Protein AF-A0A536NZC0-F1 (afdb_monomer)

Nearest PDB structures (foldseek):
  3noj-assembly1_A  TM=9.123E-01  e=1.084E-23  Pseudomonas putida F1
  1j3l-assembly1_A  TM=9.002E-01  e=4.483E-15  Thermus thermophilus
  3c8o-assembly1_B  TM=8.952E-01  e=2.069E-13  Pseudomonas aeruginosa
  2pcn-assembly1_A  TM=8.963E-01  e=1.829E-13  Geobacillus kaustophilus HTA426
  1vi4-assembly1_A  TM=8.836E-01  e=2.305E-12  Vibrio cholerae

Foldseek 3Di:
DDDDDDDDDDDDDDDDDDDDDDDDPPPDPPPDPDPDDPDDPPPAPPQFDEDQDDDAFDPVLQVLCQPFDPVLLCVLVVNQQFFAPLWAWLDPQARKAKAFEWEKEDCQLALVSQVSSLVRDAARYEYEYENPQAAQAASEELVVLLVCVVRNYRAYTESYEHEPSVSNVVSRHGYIYSYYDPHHTHHDDGMYIQAWDCRSNHTHGGRWIWIDGRRGIGTHRSVCSVVSSVSSVVSVVVVVVCVVCVVVVHDPPVVVVVVVCVVVVDDDDDD

pLDDT: mean 86.22, std 22.11, range [29.77, 98.88]

Radius of gyration: 30.54 Å; Cα contacts (8 Å, |Δi|>4): 501; chains: 1; bounding box: 84×69×111 Å

Solvent-accessible surface area (backbone atoms only — not comparable to full-atom values): 15515 Å² total; per-residue (Å²): 141,75,89,85,90,85,87,85,87,85,84,88,83,91,80,89,80,93,75,93,75,82,84,80,80,82,75,79,76,76,76,76,79,79,79,75,79,91,82,68,84,72,79,73,57,82,73,47,44,76,50,81,85,88,73,72,64,58,71,71,62,54,57,70,52,68,83,60,54,44,67,46,48,26,62,50,50,76,45,68,35,42,35,41,74,67,43,34,61,72,54,80,92,43,64,69,26,54,24,35,26,47,20,31,42,20,75,68,26,14,27,49,56,51,57,56,41,60,70,73,58,53,70,36,23,22,42,36,36,23,22,84,60,37,61,87,20,12,44,47,39,29,74,57,47,48,52,42,45,78,54,41,40,34,28,38,40,29,27,13,13,27,25,50,56,69,49,30,54,73,64,62,48,31,40,29,21,48,42,79,33,91,43,74,27,43,57,74,63,57,26,34,25,49,43,75,40,70,40,42,89,22,81,42,43,54,27,24,35,37,36,30,44,79,87,36,41,31,52,38,52,68,93,46,42,70,59,50,54,55,40,24,52,52,48,49,53,54,53,58,70,47,42,72,46,47,76,72,74,47,81,77,65,53,75,60,51,53,50,55,40,42,75,72,69,52,78,92,74,93,130

Mean predicted aligned error: 10.55 Å

Structure (mmCIF, N/CA/C/O backbone):
data_AF-A0A536NZC0-F1
#
_entry.id   AF-A0A536NZC0-F1
#
loop_
_atom_site.group_PDB
_atom_site.id
_atom_site.type_symbol
_atom_site.label_atom_id
_atom_site.label_alt_id
_atom_site.label_comp_id
_atom_site.label_asym_id
_atom_site.label_entity_id
_atom_site.label_seq_id
_atom_site.pdbx_PDB_ins_code
_atom_site.Cartn_x
_atom_site.Cartn_y
_atom_site.Cartn_z
_atom_site.occupancy
_atom_site.B_iso_or_equiv
_atom_site.auth_seq_id
_atom_site.auth_comp_id
_atom_site.auth_asym_id
_atom_site.auth_atom_id
_atom_site.pdbx_PDB_model_num
ATOM 1 N N . MET A 1 1 ? 26.752 41.798 -66.940 1.00 36.38 1 MET A N 1
ATOM 2 C CA . MET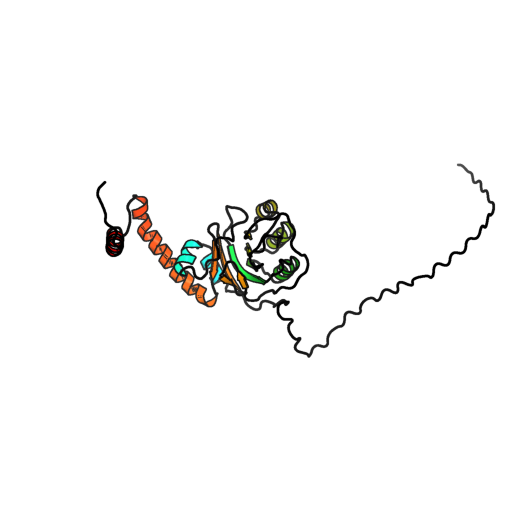 A 1 1 ? 27.741 42.794 -66.470 1.00 36.38 1 MET A CA 1
ATOM 3 C C . MET A 1 1 ? 28.186 42.339 -65.093 1.00 36.38 1 MET A C 1
ATOM 5 O O . MET A 1 1 ? 27.313 42.193 -64.257 1.00 36.38 1 MET A O 1
ATOM 9 N N . ASN A 1 2 ? 29.422 42.015 -64.744 1.00 34.75 2 ASN A N 1
ATOM 10 C CA . ASN A 1 2 ? 30.732 41.847 -65.379 1.00 34.75 2 ASN A CA 1
ATOM 11 C C . ASN A 1 2 ? 31.435 40.792 -64.481 1.00 34.75 2 ASN A C 1
ATOM 13 O O . ASN A 1 2 ? 31.156 40.762 -63.286 1.00 34.75 2 ASN A O 1
ATOM 17 N N . THR A 1 3 ? 32.116 39.773 -65.023 1.00 32.59 3 THR A N 1
ATOM 18 C CA . THR A 1 3 ? 33.597 39.710 -65.176 1.00 32.59 3 THR A CA 1
ATOM 19 C C . THR A 1 3 ? 34.316 39.846 -63.811 1.00 32.59 3 THR A C 1
ATOM 21 O O . THR A 1 3 ? 34.059 40.789 -63.081 1.00 32.59 3 THR A O 1
ATOM 24 N N . THR A 1 4 ? 35.207 38.962 -63.345 1.00 34.81 4 THR A N 1
ATOM 25 C CA . THR A 1 4 ? 36.401 38.433 -64.023 1.00 34.81 4 THR A CA 1
ATOM 26 C C . THR A 1 4 ? 37.057 37.329 -63.173 1.00 34.81 4 THR A C 1
ATOM 28 O O . THR A 1 4 ? 37.085 37.394 -61.948 1.00 34.81 4 THR A O 1
ATOM 31 N N . VAL A 1 5 ? 37.616 36.343 -63.872 1.00 39.62 5 VAL A N 1
ATOM 32 C CA . VAL A 1 5 ? 38.485 35.233 -63.443 1.00 39.62 5 VAL A CA 1
ATOM 33 C C . VAL A 1 5 ? 39.908 35.722 -63.150 1.00 39.62 5 VAL A C 1
ATOM 35 O O . VAL A 1 5 ? 40.418 36.443 -63.994 1.00 39.62 5 VAL A O 1
ATOM 38 N N . VAL A 1 6 ? 40.607 35.233 -62.111 1.00 33.81 6 VAL A N 1
ATOM 39 C CA . VAL A 1 6 ? 42.071 34.991 -62.191 1.00 33.81 6 VAL A CA 1
ATOM 40 C C . VAL A 1 6 ? 42.495 33.793 -61.324 1.00 33.81 6 VAL A C 1
ATOM 42 O O . VAL A 1 6 ? 42.351 33.773 -60.106 1.00 33.81 6 VAL A O 1
ATOM 45 N N . THR A 1 7 ? 43.049 32.801 -62.013 1.00 37.53 7 THR A N 1
ATOM 46 C CA . THR A 1 7 ? 43.822 31.627 -61.582 1.00 37.53 7 THR A CA 1
ATOM 47 C C . THR A 1 7 ? 45.223 31.968 -61.060 1.00 37.53 7 THR A C 1
ATOM 49 O O . THR A 1 7 ? 45.872 32.842 -61.625 1.00 37.53 7 THR A O 1
ATOM 52 N N . SER A 1 8 ? 45.779 31.174 -60.134 1.00 34.75 8 SER A N 1
ATOM 53 C CA . SER A 1 8 ? 47.235 30.939 -60.081 1.00 34.75 8 SER A CA 1
ATOM 54 C C . SER A 1 8 ? 47.594 29.631 -59.363 1.00 34.75 8 SER A C 1
ATOM 56 O O . SER A 1 8 ? 47.158 29.368 -58.245 1.00 34.75 8 SER A O 1
ATOM 58 N N . GLN A 1 9 ? 48.380 28.805 -60.055 1.00 35.44 9 GLN A N 1
ATOM 59 C CA . GLN A 1 9 ? 49.023 27.571 -59.600 1.00 35.44 9 GLN A CA 1
ATOM 60 C C . GLN A 1 9 ? 50.394 27.893 -58.975 1.00 35.44 9 GLN A C 1
ATOM 62 O O . GLN A 1 9 ? 51.065 28.787 -59.472 1.00 35.44 9 GLN A O 1
ATOM 67 N N . MET A 1 10 ? 50.880 27.089 -58.016 1.00 30.92 10 MET A N 1
ATOM 68 C CA . MET A 1 10 ? 52.109 26.271 -58.168 1.00 30.92 10 MET A CA 1
ATOM 69 C C . MET A 1 10 ? 52.656 25.684 -56.844 1.00 30.92 10 MET A C 1
ATOM 71 O O . MET A 1 10 ? 52.978 26.397 -55.906 1.00 30.92 10 MET A O 1
ATOM 75 N N . ARG A 1 11 ? 52.840 24.354 -56.887 1.00 31.02 11 ARG A N 1
ATOM 76 C CA . ARG A 1 11 ? 54.020 23.535 -56.514 1.00 31.02 11 ARG A CA 1
ATOM 77 C C . ARG A 1 11 ? 54.598 23.514 -55.078 1.00 31.02 11 ARG A C 1
ATOM 79 O O . ARG A 1 11 ? 55.320 24.397 -54.652 1.00 31.02 11 ARG A O 1
ATOM 86 N N . THR A 1 12 ? 54.427 22.324 -54.487 1.00 30.19 12 THR A N 1
ATOM 87 C CA . THR A 1 12 ? 55.469 21.378 -54.019 1.00 30.19 12 THR A CA 1
ATOM 88 C C . THR A 1 12 ? 56.401 21.780 -52.872 1.00 30.19 12 THR A C 1
ATOM 90 O O . THR A 1 12 ? 57.395 22.450 -53.103 1.00 30.19 12 THR A O 1
ATOM 93 N N . THR A 1 13 ? 56.218 21.131 -51.712 1.00 29.77 13 THR A N 1
ATOM 94 C CA . THR A 1 13 ? 57.333 20.538 -50.944 1.00 29.77 13 THR A CA 1
ATOM 95 C C . THR A 1 13 ? 56.879 19.219 -50.322 1.00 29.77 13 THR A C 1
ATOM 97 O O . THR A 1 13 ? 55.958 19.170 -49.510 1.00 29.77 13 THR A O 1
ATOM 100 N N . VAL A 1 14 ? 57.543 18.138 -50.725 1.00 30.73 14 VAL A N 1
ATOM 101 C CA . VAL A 1 14 ? 57.507 16.830 -50.072 1.00 30.73 14 VAL A CA 1
ATOM 102 C C . VAL A 1 14 ? 58.533 16.866 -48.941 1.00 30.73 14 VAL A C 1
ATOM 104 O O . VAL A 1 14 ? 59.714 17.063 -49.206 1.00 30.73 14 VAL A O 1
ATOM 107 N N . MET A 1 15 ? 58.118 16.616 -47.699 1.00 31.27 15 MET A N 1
ATOM 108 C CA . MET A 1 15 ? 59.018 16.070 -46.682 1.00 31.27 15 MET A CA 1
ATOM 109 C C . MET A 1 15 ? 58.355 14.880 -46.001 1.00 31.27 15 MET A C 1
ATOM 111 O O . MET A 1 15 ? 57.277 14.956 -45.417 1.00 31.27 15 MET A O 1
ATOM 115 N N . SER A 1 16 ? 59.028 13.748 -46.148 1.00 36.00 16 SER A N 1
ATOM 116 C CA . SER A 1 16 ? 58.699 12.461 -45.572 1.00 36.00 16 SER A CA 1
ATOM 117 C C . SER A 1 16 ? 58.770 12.492 -44.050 1.00 36.00 16 SER A C 1
ATOM 119 O O . SER A 1 16 ? 59.792 12.892 -43.494 1.00 36.00 16 SER A O 1
ATOM 121 N N . ASN A 1 17 ? 57.788 11.891 -43.380 1.00 31.92 17 ASN A N 1
ATOM 122 C CA . ASN A 1 17 ? 58.118 11.091 -42.207 1.00 31.92 17 ASN A CA 1
ATOM 123 C C . ASN A 1 17 ? 57.159 9.904 -42.066 1.00 31.92 17 ASN A C 1
ATOM 125 O O . ASN A 1 17 ? 56.008 10.033 -41.651 1.00 31.92 17 ASN A O 1
ATOM 129 N N . ARG A 1 18 ? 57.647 8.723 -42.463 1.00 33.12 18 ARG A N 1
ATOM 130 C CA . ARG A 1 18 ? 56.985 7.437 -42.246 1.00 33.12 18 ARG A CA 1
ATOM 131 C C . ARG A 1 18 ? 57.087 7.090 -40.759 1.00 33.12 18 ARG A C 1
ATOM 133 O O . ARG A 1 18 ? 58.134 6.647 -40.300 1.00 33.12 18 ARG A O 1
ATOM 140 N N . ARG A 1 19 ? 55.978 7.195 -40.028 1.00 36.50 19 ARG A N 1
ATOM 141 C CA . ARG A 1 19 ? 55.718 6.338 -38.862 1.00 36.50 19 ARG A CA 1
ATOM 142 C C . ARG A 1 19 ? 54.448 5.541 -39.120 1.00 36.50 19 ARG A C 1
ATOM 144 O O . ARG A 1 19 ? 53.360 6.078 -39.292 1.00 36.50 19 ARG A O 1
ATOM 151 N N . THR A 1 20 ? 54.652 4.239 -39.211 1.00 38.34 20 THR A N 1
ATOM 152 C CA . THR A 1 20 ? 53.692 3.174 -39.485 1.00 38.34 20 THR A CA 1
ATOM 153 C C . THR A 1 20 ? 52.517 3.191 -38.504 1.00 38.34 20 THR A C 1
ATOM 155 O O . THR A 1 20 ? 52.679 2.831 -37.339 1.00 38.34 20 THR A O 1
ATOM 158 N N . ARG A 1 21 ? 51.317 3.545 -38.976 1.00 33.88 21 ARG A N 1
ATOM 159 C CA . ARG A 1 21 ? 50.054 3.192 -38.312 1.00 33.88 21 ARG A CA 1
ATOM 160 C C . ARG A 1 21 ? 49.442 2.013 -39.065 1.00 33.88 21 ARG A C 1
ATOM 162 O O . ARG A 1 21 ? 49.079 2.149 -40.229 1.00 33.88 21 ARG A O 1
ATOM 169 N N . LYS A 1 22 ? 49.373 0.847 -38.415 1.00 35.03 22 LYS A N 1
ATOM 170 C CA . LYS A 1 22 ? 48.574 -0.288 -38.900 1.00 35.03 22 LYS A CA 1
ATOM 171 C C . LYS A 1 22 ? 47.096 0.134 -38.909 1.00 35.03 22 LYS A C 1
ATOM 173 O O . LYS A 1 22 ? 46.660 0.724 -37.919 1.00 35.03 22 LYS A O 1
ATOM 178 N N . PRO A 1 23 ? 46.320 -0.147 -39.966 1.00 31.55 23 PRO A N 1
ATOM 179 C CA . PRO A 1 23 ? 44.886 0.094 -39.937 1.00 31.55 23 PRO A CA 1
ATOM 180 C C . PRO A 1 23 ? 44.229 -0.945 -39.020 1.00 31.55 23 PRO A C 1
ATOM 182 O O . PRO A 1 23 ? 44.339 -2.147 -39.249 1.00 31.55 23 PRO A O 1
ATOM 185 N N . VAL A 1 24 ? 43.571 -0.482 -37.956 1.00 33.88 24 VAL A N 1
ATOM 186 C CA . VAL A 1 24 ? 42.652 -1.307 -37.164 1.00 33.88 24 VAL A CA 1
ATOM 187 C C . VAL A 1 24 ? 41.337 -1.341 -37.930 1.00 33.88 24 VAL A C 1
ATOM 189 O O . VAL A 1 24 ? 40.587 -0.367 -37.944 1.00 33.88 24 VAL A O 1
ATOM 192 N N . THR A 1 25 ? 41.075 -2.447 -38.617 1.00 29.77 25 THR A N 1
ATOM 193 C CA . THR A 1 25 ? 39.786 -2.699 -39.257 1.00 29.77 25 THR A CA 1
ATOM 194 C C . THR A 1 25 ? 38.759 -3.002 -38.167 1.00 29.77 25 THR A C 1
ATOM 196 O O . THR A 1 25 ? 38.714 -4.109 -37.635 1.00 29.77 25 THR A O 1
ATOM 199 N N . LEU A 1 26 ? 37.930 -2.017 -37.817 1.00 35.41 26 LEU A N 1
ATOM 200 C CA . LEU A 1 26 ? 36.725 -2.225 -37.014 1.00 35.41 26 LEU A CA 1
ATOM 201 C C . LEU A 1 26 ? 35.669 -2.906 -37.901 1.00 35.41 26 LEU A C 1
ATOM 203 O O . LEU A 1 26 ? 34.817 -2.257 -38.503 1.00 35.41 26 LEU A O 1
ATOM 207 N N . GLN A 1 27 ? 35.745 -4.231 -38.026 1.00 34.44 27 GLN A N 1
ATOM 208 C CA . GLN A 1 27 ? 34.604 -5.012 -38.496 1.00 34.44 27 GLN A CA 1
ATOM 209 C C . GLN A 1 27 ? 33.585 -5.085 -37.359 1.00 34.44 27 GLN A C 1
ATOM 211 O O . GLN A 1 27 ? 33.759 -5.820 -36.386 1.00 34.44 27 GLN A O 1
ATOM 216 N N . GLY A 1 28 ? 32.519 -4.295 -37.485 1.00 31.64 28 GLY A N 1
ATOM 217 C CA . GLY A 1 28 ? 31.329 -4.425 -36.662 1.00 31.64 28 GLY A CA 1
ATOM 218 C C . GLY A 1 28 ? 30.733 -5.820 -36.829 1.00 31.64 28 GLY A C 1
ATOM 219 O O . GLY A 1 28 ? 30.125 -6.131 -37.851 1.00 31.64 28 GLY A O 1
ATOM 220 N N . ARG A 1 29 ? 30.887 -6.667 -35.809 1.00 31.39 29 ARG A N 1
ATOM 221 C CA . ARG A 1 29 ? 30.003 -7.815 -35.618 1.00 31.39 29 ARG A CA 1
ATOM 222 C C . ARG A 1 29 ? 28.661 -7.264 -35.155 1.00 31.39 29 ARG A C 1
ATOM 224 O O . ARG A 1 29 ? 28.463 -7.009 -33.971 1.00 31.39 29 ARG A O 1
ATOM 231 N N . VAL A 1 30 ? 27.748 -7.077 -36.103 1.00 33.56 30 VAL A N 1
ATOM 232 C CA . VAL A 1 30 ? 26.314 -7.053 -35.812 1.00 33.56 30 VAL A CA 1
ATOM 233 C C . VAL A 1 30 ? 26.017 -8.386 -35.132 1.00 33.56 30 VAL A C 1
ATOM 235 O O . VAL A 1 30 ? 26.066 -9.439 -35.767 1.00 33.56 30 VAL A O 1
ATOM 238 N N . GLY A 1 31 ? 25.834 -8.350 -33.811 1.00 33.38 31 GLY A N 1
ATOM 239 C CA . GLY A 1 31 ? 25.475 -9.519 -33.025 1.00 33.38 31 GLY A CA 1
ATOM 240 C C . GLY A 1 31 ? 24.185 -10.095 -33.585 1.00 33.38 31 GLY A C 1
ATOM 241 O O . GLY A 1 31 ? 23.123 -9.485 -33.473 1.00 33.38 31 GLY A O 1
ATOM 242 N N . GLN A 1 32 ? 24.290 -11.254 -34.230 1.00 36.94 32 GLN A N 1
ATOM 243 C CA . GLN A 1 32 ? 23.137 -12.040 -34.627 1.00 36.94 32 GLN A CA 1
ATOM 244 C C . GLN A 1 32 ? 22.334 -12.343 -33.363 1.00 36.94 32 GLN A C 1
ATOM 246 O O . GLN A 1 32 ? 22.827 -12.957 -32.416 1.00 36.94 32 GLN A O 1
ATOM 251 N N . ARG A 1 33 ? 21.094 -11.856 -33.334 1.00 39.56 33 ARG A N 1
ATOM 252 C CA . ARG A 1 33 ? 20.118 -12.176 -32.300 1.00 39.56 33 ARG A CA 1
ATOM 253 C C . ARG A 1 33 ? 19.824 -13.669 -32.436 1.00 39.56 33 ARG A C 1
ATOM 255 O O . ARG A 1 33 ? 19.137 -14.076 -33.369 1.00 39.56 33 ARG A O 1
ATOM 262 N N . ALA A 1 34 ? 20.395 -14.483 -31.554 1.00 34.22 34 ALA A N 1
ATOM 263 C CA . ALA A 1 34 ? 20.099 -15.905 -31.505 1.00 34.22 34 ALA A CA 1
ATOM 264 C C . ALA A 1 34 ? 18.612 -16.081 -31.161 1.00 34.22 34 ALA A C 1
ATOM 266 O O . ALA A 1 34 ? 18.190 -15.855 -30.026 1.00 34.22 34 ALA A O 1
ATOM 267 N N . VAL A 1 35 ? 17.812 -16.446 -32.161 1.00 41.53 35 VAL A N 1
ATOM 268 C CA . VAL A 1 35 ? 16.465 -16.975 -31.958 1.00 41.53 35 VAL A CA 1
ATOM 269 C C . VAL A 1 35 ? 16.647 -18.340 -31.299 1.00 41.53 35 VAL A C 1
ATOM 271 O O . VAL A 1 35 ? 17.181 -19.259 -31.915 1.00 41.53 35 VAL A O 1
ATOM 274 N N . ARG A 1 36 ? 16.291 -18.455 -30.014 1.00 43.47 36 ARG A N 1
ATOM 275 C CA . ARG A 1 36 ? 16.320 -19.745 -29.313 1.00 43.47 36 ARG A CA 1
ATOM 276 C C . ARG A 1 36 ? 15.225 -20.656 -29.882 1.00 43.47 36 ARG A C 1
ATOM 278 O O . ARG A 1 36 ? 14.123 -20.160 -30.127 1.00 43.47 36 ARG A O 1
ATOM 285 N N . PRO A 1 37 ? 15.494 -21.957 -30.073 1.00 38.56 37 PRO A N 1
ATOM 286 C CA . PRO A 1 37 ? 14.481 -22.891 -30.531 1.00 38.56 37 PRO A CA 1
ATOM 287 C C . PRO A 1 37 ? 13.396 -23.040 -29.457 1.00 38.56 37 PRO A C 1
ATOM 289 O O . PRO A 1 37 ? 13.676 -23.213 -28.271 1.00 38.56 37 PRO A O 1
ATOM 292 N N . SER A 1 38 ? 12.143 -22.940 -29.885 1.00 47.50 38 SER A N 1
ATOM 293 C CA . SER A 1 38 ? 10.955 -23.245 -29.094 1.00 47.50 38 SER A CA 1
ATOM 294 C C . SER A 1 38 ? 10.917 -24.747 -28.797 1.00 47.50 38 SER A C 1
ATOM 296 O O . SER A 1 38 ? 10.686 -25.533 -29.714 1.00 47.50 38 SER A O 1
ATOM 298 N N . GLY A 1 39 ? 11.152 -25.151 -27.546 1.00 45.03 39 GLY A N 1
ATOM 299 C CA . GLY A 1 39 ? 11.006 -26.558 -27.147 1.00 45.03 39 GLY A CA 1
ATOM 300 C C . GLY A 1 39 ? 11.651 -26.964 -25.821 1.00 45.03 39 GLY A C 1
ATOM 301 O O . GLY A 1 39 ? 11.237 -27.960 -25.241 1.00 45.03 39 GLY A O 1
ATOM 302 N N . GLU A 1 40 ? 12.606 -26.200 -25.294 1.00 43.34 40 GLU A N 1
ATOM 303 C CA . GLU A 1 40 ? 13.178 -26.448 -23.964 1.00 43.34 40 GLU A CA 1
ATOM 304 C C . GLU A 1 40 ? 12.441 -25.577 -22.940 1.00 43.34 40 GLU A C 1
ATOM 306 O O . GLU A 1 40 ? 12.360 -24.358 -23.117 1.00 43.34 40 GLU A O 1
ATOM 311 N N . ALA A 1 41 ? 11.874 -26.176 -21.887 1.00 49.81 41 ALA A N 1
ATOM 312 C CA . ALA A 1 41 ? 11.341 -25.419 -20.758 1.00 49.81 41 ALA A CA 1
ATOM 313 C C . ALA A 1 41 ? 12.494 -24.593 -20.177 1.00 49.81 41 ALA A C 1
ATOM 315 O O . ALA A 1 41 ? 13.354 -25.125 -19.478 1.00 49.81 41 ALA A O 1
ATOM 316 N N . ALA A 1 42 ? 12.559 -23.311 -20.548 1.00 53.81 42 ALA A N 1
ATOM 317 C CA . ALA A 1 42 ? 13.625 -22.423 -20.129 1.00 53.81 42 ALA A CA 1
ATOM 318 C C . ALA A 1 42 ? 13.706 -22.479 -18.604 1.00 53.81 42 ALA A C 1
ATOM 320 O O . ALA A 1 42 ? 12.738 -22.138 -17.920 1.00 53.81 42 ALA A O 1
ATOM 321 N N . THR A 1 43 ? 14.840 -22.942 -18.078 1.00 55.94 43 THR A N 1
ATOM 322 C CA . THR A 1 43 ? 15.138 -22.885 -16.651 1.00 55.94 43 THR A CA 1
ATOM 323 C C . THR A 1 43 ? 14.952 -21.439 -16.216 1.00 55.94 43 THR A C 1
ATOM 325 O O . THR A 1 43 ? 15.705 -20.551 -16.616 1.00 55.94 43 THR A O 1
ATOM 328 N N . MET A 1 44 ? 13.867 -21.176 -15.485 1.00 58.81 44 MET A N 1
ATOM 329 C CA . MET A 1 44 ? 13.530 -19.823 -15.065 1.00 58.81 44 MET A CA 1
ATOM 330 C C . MET A 1 44 ? 14.662 -19.317 -14.168 1.00 58.81 44 MET A C 1
ATOM 332 O O . MET A 1 44 ? 14.895 -19.926 -13.121 1.00 58.81 44 MET A O 1
ATOM 336 N N . PRO A 1 45 ? 15.373 -18.237 -14.540 1.00 74.88 45 PRO A N 1
ATOM 337 C CA . PRO A 1 45 ? 16.407 -17.679 -13.681 1.00 74.88 45 PRO A CA 1
ATOM 338 C C . PRO A 1 45 ? 15.793 -17.307 -12.325 1.00 74.88 45 PRO A C 1
ATOM 340 O O . PRO A 1 45 ? 14.826 -16.545 -12.236 1.00 74.88 45 PRO A O 1
ATOM 343 N N . VAL A 1 46 ? 16.319 -17.913 -11.259 1.00 84.94 46 VAL A N 1
ATOM 344 C CA . VAL A 1 46 ? 15.840 -17.703 -9.888 1.00 84.94 46 VAL A CA 1
ATOM 345 C C . VAL A 1 46 ? 16.205 -16.282 -9.456 1.00 84.94 46 VAL A C 1
ATOM 347 O O . VAL A 1 46 ? 17.359 -15.882 -9.575 1.00 84.94 46 VAL A O 1
ATOM 350 N N . GLY A 1 47 ? 15.223 -15.512 -8.976 1.00 85.88 47 GLY 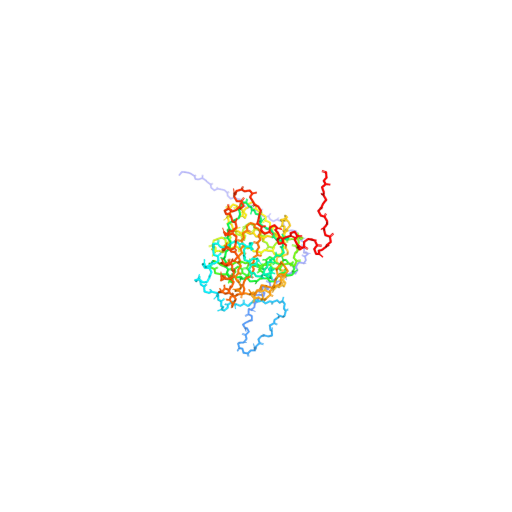A N 1
ATOM 351 C CA . GLY A 1 47 ? 15.441 -14.148 -8.479 1.00 85.88 47 GLY A CA 1
ATOM 352 C C . GLY A 1 47 ? 15.640 -13.073 -9.555 1.00 85.88 47 GLY A C 1
ATOM 353 O O . GLY A 1 47 ? 15.965 -11.938 -9.212 1.00 85.88 47 GLY A O 1
ATOM 354 N N . PHE A 1 48 ? 15.456 -13.393 -10.844 1.00 94.06 48 PHE A N 1
ATOM 355 C CA . PHE A 1 48 ? 15.525 -12.398 -11.918 1.00 94.06 48 PHE A CA 1
ATOM 356 C C . PHE A 1 48 ? 14.586 -12.726 -13.086 1.00 94.06 48 PHE A C 1
ATOM 358 O O . PHE A 1 48 ? 15.008 -13.276 -14.101 1.00 94.06 48 PHE A O 1
ATOM 365 N N . ARG A 1 49 ? 13.291 -12.426 -12.941 1.00 94.81 49 ARG A N 1
ATOM 366 C CA . ARG A 1 49 ? 12.256 -12.846 -13.903 1.00 94.81 49 ARG A CA 1
ATOM 367 C C . ARG A 1 49 ? 11.058 -11.904 -13.956 1.00 94.81 49 ARG A C 1
ATOM 369 O O . ARG A 1 49 ? 10.731 -11.223 -12.994 1.00 94.81 49 ARG A O 1
ATOM 376 N N . VAL A 1 50 ? 10.342 -11.934 -15.073 1.00 95.25 50 VAL A N 1
ATOM 377 C CA . VAL A 1 50 ? 9.101 -11.176 -15.271 1.00 95.25 50 VAL A CA 1
ATOM 378 C C . VAL A 1 50 ? 7.986 -12.173 -15.534 1.00 95.25 50 VAL A C 1
ATOM 380 O O . VAL A 1 50 ? 7.983 -12.830 -16.575 1.00 95.25 50 VAL A O 1
ATOM 383 N N . ILE A 1 51 ? 7.051 -12.302 -14.596 1.00 94.75 51 ILE A N 1
ATOM 384 C CA . ILE A 1 51 ? 5.853 -13.117 -14.791 1.00 94.75 51 ILE A CA 1
ATOM 385 C C . ILE A 1 51 ? 4.780 -12.219 -15.406 1.00 94.75 51 ILE A C 1
ATOM 387 O O . ILE A 1 51 ? 4.536 -11.109 -14.936 1.00 94.75 51 ILE A O 1
ATOM 391 N N . ARG A 1 52 ? 4.135 -12.674 -16.483 1.00 91.19 52 ARG A N 1
ATOM 392 C CA . ARG A 1 52 ? 2.968 -11.970 -17.030 1.00 91.19 52 ARG A CA 1
ATOM 393 C C . ARG A 1 52 ? 1.757 -12.292 -16.169 1.00 91.19 52 ARG A C 1
ATOM 395 O O . ARG A 1 52 ? 1.503 -13.459 -15.882 1.00 91.19 52 ARG A O 1
ATOM 402 N N . ARG A 1 53 ? 1.015 -11.265 -15.766 1.00 83.25 53 ARG A N 1
ATOM 403 C CA . ARG A 1 53 ? -0.181 -11.441 -14.942 1.00 83.25 53 ARG A CA 1
ATOM 404 C C . ARG A 1 53 ? -1.299 -12.099 -15.754 1.00 83.25 53 ARG A C 1
ATOM 406 O O . ARG A 1 53 ? -1.524 -11.715 -16.899 1.00 83.25 53 ARG A O 1
ATOM 413 N N . SER A 1 54 ? -1.994 -13.065 -15.156 1.00 75.25 54 SER A N 1
ATOM 414 C CA . SER A 1 54 ? -3.087 -13.812 -15.797 1.00 75.25 54 SER A CA 1
ATOM 415 C C . SER A 1 54 ? -4.481 -13.470 -15.260 1.00 75.25 54 SER A C 1
ATOM 417 O O . SER A 1 54 ? -5.454 -13.709 -15.969 1.00 75.25 54 SER A O 1
ATOM 419 N N . SER A 1 55 ? -4.606 -12.897 -14.056 1.00 82.88 55 SER A N 1
ATOM 420 C CA . SER A 1 55 ? -5.904 -12.621 -13.419 1.00 82.88 55 SER A CA 1
ATOM 421 C C . SER A 1 55 ? -5.992 -11.233 -12.769 1.00 82.88 55 SER A C 1
ATOM 423 O O . SER A 1 55 ? -4.988 -10.592 -12.432 1.00 82.88 55 SER A O 1
ATOM 425 N N . ARG A 1 56 ? -7.229 -10.740 -12.624 1.00 91.00 56 ARG A N 1
ATOM 426 C CA . ARG A 1 56 ? -7.583 -9.505 -11.910 1.00 91.00 56 ARG A CA 1
ATOM 427 C C . ARG A 1 56 ? -8.821 -9.762 -11.045 1.00 91.00 56 ARG A C 1
ATOM 429 O O . ARG A 1 56 ? -9.671 -10.537 -11.484 1.00 91.00 56 ARG A O 1
ATOM 436 N N . PRO A 1 57 ? -8.952 -9.103 -9.883 1.00 91.19 57 PRO A N 1
ATOM 437 C CA . PRO A 1 57 ? -10.213 -9.060 -9.151 1.00 91.19 57 PRO A CA 1
ATOM 438 C C . PRO A 1 57 ? -11.323 -8.439 -10.001 1.00 91.19 57 PRO A C 1
ATOM 440 O O . PRO A 1 57 ? -11.049 -7.615 -10.882 1.00 91.19 57 PRO A O 1
ATOM 443 N N . ASP A 1 58 ? -12.568 -8.808 -9.705 1.00 90.50 58 ASP A N 1
ATOM 444 C CA . ASP A 1 58 ? -13.745 -8.214 -10.334 1.00 90.50 58 ASP A CA 1
ATOM 445 C C . ASP A 1 58 ? -13.794 -6.697 -10.063 1.00 90.50 58 ASP A C 1
ATOM 447 O O . ASP A 1 58 ? -13.580 -6.225 -8.945 1.00 90.50 58 ASP A O 1
ATOM 451 N N . ALA A 1 59 ? -14.101 -5.914 -11.095 1.00 90.88 59 ALA A N 1
ATOM 452 C CA . ALA A 1 59 ? -14.291 -4.477 -10.972 1.00 90.88 59 ALA A CA 1
ATOM 453 C C . ALA A 1 59 ? -15.465 -4.113 -10.045 1.00 90.88 59 ALA A C 1
ATOM 455 O O . ALA A 1 59 ? -15.420 -3.061 -9.406 1.00 90.88 59 ALA A O 1
ATOM 456 N N . ALA A 1 60 ? -16.505 -4.951 -9.956 1.00 89.94 60 ALA A N 1
ATOM 457 C CA . ALA A 1 60 ? -17.606 -4.752 -9.013 1.00 89.94 60 ALA A CA 1
ATOM 458 C C . ALA A 1 60 ? -17.121 -4.834 -7.559 1.00 89.94 60 ALA A C 1
ATOM 460 O O . ALA A 1 60 ? -17.472 -3.982 -6.744 1.00 89.94 60 ALA A O 1
ATOM 461 N N . LEU A 1 61 ? -16.238 -5.792 -7.272 1.00 91.12 61 LEU A N 1
ATOM 462 C CA . LEU A 1 61 ? -15.633 -5.976 -5.958 1.00 91.12 61 LEU A CA 1
ATOM 463 C C . LEU A 1 61 ? -14.768 -4.769 -5.565 1.00 91.12 61 LEU A C 1
ATOM 465 O O . LEU A 1 61 ? -14.904 -4.246 -4.463 1.00 91.12 61 LEU A O 1
ATOM 469 N N . LEU A 1 62 ? -13.951 -4.250 -6.492 1.00 94.94 62 LEU A N 1
ATOM 470 C CA . LEU A 1 62 ? -13.133 -3.048 -6.259 1.00 94.94 62 LEU A CA 1
ATOM 471 C C . LEU A 1 62 ? -13.976 -1.815 -5.889 1.00 94.94 62 LEU A C 1
ATOM 473 O O . LEU A 1 62 ? -13.561 -1.016 -5.051 1.00 94.94 62 LEU A O 1
ATOM 477 N N . LYS A 1 63 ? -15.169 -1.654 -6.477 1.00 94.88 63 LYS A N 1
ATOM 478 C CA . LYS A 1 63 ? -16.057 -0.521 -6.161 1.00 94.88 63 LYS A CA 1
ATOM 479 C C . LYS A 1 63 ? -16.525 -0.529 -4.707 1.00 94.88 63 LYS A C 1
ATOM 481 O O . LYS A 1 63 ? -16.678 0.551 -4.143 1.00 94.88 63 LYS A O 1
ATOM 486 N N . GLY A 1 64 ? -16.708 -1.706 -4.104 1.00 95.50 64 GLY A N 1
ATOM 487 C CA . GLY A 1 64 ? -17.107 -1.836 -2.699 1.00 95.50 64 GLY A CA 1
ATOM 488 C C . GLY A 1 64 ? -16.116 -1.184 -1.730 1.00 95.50 64 GLY A C 1
ATOM 489 O O . GLY A 1 64 ? -16.522 -0.637 -0.711 1.00 95.50 64 GLY A O 1
ATOM 490 N N . PHE A 1 65 ? -14.831 -1.149 -2.088 1.00 97.19 65 PHE A N 1
ATOM 491 C CA . PHE A 1 65 ? -13.775 -0.569 -1.256 1.00 97.19 65 PHE A CA 1
ATOM 492 C C . PHE A 1 65 ? -13.551 0.931 -1.476 1.00 97.19 65 PHE A C 1
ATOM 494 O O . PHE A 1 65 ? -12.886 1.573 -0.669 1.00 97.19 65 PHE A O 1
ATOM 501 N N . ALA A 1 66 ? -14.101 1.523 -2.542 1.00 93.44 66 ALA A N 1
ATOM 502 C CA . ALA A 1 66 ? -13.825 2.915 -2.915 1.00 93.44 66 ALA A CA 1
ATOM 503 C C . ALA A 1 66 ? -14.235 3.935 -1.836 1.00 93.44 66 ALA A C 1
ATOM 505 O O . ALA A 1 66 ? -13.632 5.006 -1.732 1.00 93.44 66 ALA A O 1
ATOM 506 N N . ALA A 1 67 ? -15.247 3.612 -1.029 1.00 92.19 67 ALA A N 1
ATOM 507 C CA . ALA A 1 67 ? -15.756 4.482 0.028 1.00 92.19 67 ALA A CA 1
ATOM 508 C C . ALA A 1 67 ? -15.146 4.204 1.415 1.00 92.19 67 ALA A C 1
ATOM 510 O O . ALA A 1 67 ? -15.303 5.041 2.301 1.00 92.19 67 ALA A O 1
ATOM 511 N N . LEU A 1 68 ? -14.437 3.088 1.599 1.00 96.31 68 LEU A N 1
ATOM 512 C CA . LEU A 1 68 ? -13.992 2.624 2.914 1.00 96.31 68 LEU A CA 1
ATOM 513 C C . LEU A 1 68 ? -12.679 3.290 3.341 1.00 96.31 68 LEU A C 1
ATOM 515 O O . LEU A 1 68 ? -11.804 3.553 2.513 1.00 96.31 68 LEU A O 1
ATOM 519 N N . HIS A 1 69 ? -12.558 3.573 4.638 1.00 96.56 69 HIS A N 1
ATOM 520 C CA . HIS A 1 69 ? -11.335 4.091 5.248 1.00 96.56 69 HIS A CA 1
ATOM 521 C C . HIS A 1 69 ? -10.394 2.945 5.615 1.00 96.56 69 HIS A C 1
ATOM 523 O O . HIS A 1 69 ? -10.839 1.863 6.009 1.00 96.56 69 HIS A O 1
ATOM 529 N N . THR A 1 70 ? -9.086 3.180 5.516 1.00 98.00 70 THR A N 1
ATOM 530 C CA . THR A 1 70 ? -8.094 2.152 5.867 1.00 98.00 70 THR A CA 1
ATOM 531 C C . THR A 1 70 ? -8.156 1.757 7.342 1.00 98.00 70 THR A C 1
ATOM 533 O O . THR A 1 70 ? -7.908 0.595 7.657 1.00 98.00 70 THR A O 1
ATOM 536 N N . ALA A 1 71 ? -8.557 2.670 8.235 1.00 97.56 71 ALA A N 1
ATOM 537 C CA . ALA A 1 71 ? -8.773 2.382 9.653 1.00 97.56 71 ALA A CA 1
ATOM 538 C C . ALA A 1 71 ? -9.878 1.332 9.880 1.00 97.56 71 ALA A C 1
ATOM 540 O O . ALA A 1 71 ? -9.625 0.324 10.542 1.00 97.56 71 ALA A O 1
ATOM 541 N N . ASP A 1 72 ? -11.055 1.508 9.264 1.00 98.19 72 ASP A N 1
ATOM 542 C CA . ASP A 1 72 ? -12.167 0.552 9.390 1.00 98.19 72 ASP A CA 1
ATOM 543 C C . ASP A 1 72 ? -11.779 -0.824 8.820 1.00 98.19 72 ASP A C 1
ATOM 545 O O . ASP A 1 72 ? -12.044 -1.857 9.435 1.00 98.19 72 ASP A O 1
ATOM 549 N N . LEU A 1 73 ? -11.099 -0.841 7.664 1.00 98.25 73 LEU A N 1
ATOM 550 C CA . LEU A 1 73 ? -10.591 -2.069 7.040 1.00 98.25 73 LEU A CA 1
ATOM 551 C C . LEU A 1 73 ? -9.560 -2.774 7.930 1.00 98.25 73 LEU A C 1
ATOM 553 O O . LEU A 1 73 ? -9.597 -3.992 8.094 1.00 98.25 73 LEU A O 1
ATOM 557 N N . SER A 1 74 ? -8.640 -2.010 8.522 1.00 98.31 74 SER A N 1
ATOM 558 C CA . SER A 1 74 ? -7.629 -2.525 9.441 1.00 98.31 74 SER A CA 1
ATOM 559 C C . SER A 1 74 ? -8.277 -3.168 10.667 1.00 98.31 74 SER A C 1
ATOM 561 O O . SER A 1 74 ? -7.883 -4.269 11.052 1.00 98.31 74 SER A O 1
ATOM 563 N N . ASP A 1 75 ? -9.281 -2.532 11.271 1.00 97.88 75 ASP A N 1
ATOM 564 C CA . ASP A 1 75 ? -9.986 -3.106 12.419 1.00 97.88 75 ASP A CA 1
ATOM 565 C C . ASP A 1 75 ? -10.802 -4.349 12.036 1.00 97.88 75 ASP A C 1
ATOM 567 O O . ASP A 1 75 ? -10.711 -5.365 12.729 1.00 97.88 75 ASP A O 1
ATOM 571 N N . ALA A 1 76 ? -11.499 -4.329 10.894 1.00 97.94 76 ALA A N 1
ATOM 572 C CA . ALA A 1 76 ? -12.235 -5.485 10.373 1.00 97.94 76 ALA A CA 1
ATOM 573 C C . ALA A 1 76 ? -11.328 -6.697 10.097 1.00 97.94 76 ALA A C 1
ATOM 575 O O . ALA A 1 76 ? -11.736 -7.844 10.263 1.00 97.94 76 ALA A O 1
ATOM 576 N N . MET A 1 77 ? -10.076 -6.449 9.708 1.00 97.88 77 MET A N 1
ATOM 577 C CA . MET A 1 77 ? -9.094 -7.483 9.374 1.00 97.88 77 MET A CA 1
ATOM 578 C C . MET A 1 77 ? -8.120 -7.799 10.517 1.00 97.88 77 MET A C 1
ATOM 580 O O . MET A 1 77 ? -7.073 -8.400 10.282 1.00 97.88 77 MET A O 1
ATOM 584 N N . ASN A 1 78 ? -8.400 -7.389 11.759 1.00 96.75 78 ASN A N 1
ATOM 585 C CA . ASN A 1 78 ? -7.491 -7.593 12.899 1.00 96.75 78 ASN A CA 1
ATOM 586 C C . ASN A 1 78 ? -6.054 -7.086 12.642 1.00 96.75 78 ASN A C 1
ATOM 588 O O . ASN A 1 78 ? -5.089 -7.632 13.180 1.00 96.75 78 ASN A O 1
ATOM 592 N N . ARG A 1 79 ? -5.908 -6.045 11.813 1.00 95.81 79 ARG A N 1
ATOM 593 C CA . ARG A 1 79 ? -4.647 -5.407 11.389 1.00 95.81 79 ARG A CA 1
ATOM 594 C C . ARG A 1 79 ? -3.735 -6.299 10.539 1.00 95.81 79 ARG A C 1
ATOM 596 O O . ARG A 1 79 ? -2.606 -5.912 10.257 1.00 95.81 79 ARG A O 1
ATOM 603 N N . SER A 1 80 ? -4.194 -7.474 10.097 1.00 95.19 80 SER A N 1
ATOM 604 C CA . SER A 1 80 ? -3.337 -8.441 9.395 1.00 95.19 80 SER A CA 1
ATOM 605 C C . SER A 1 80 ? -2.906 -7.983 7.999 1.00 95.19 80 SER A C 1
ATOM 607 O O . SER A 1 80 ? -1.866 -8.415 7.507 1.00 95.19 80 SER A O 1
ATOM 609 N N . GLY A 1 81 ? -3.715 -7.141 7.350 1.00 97.12 81 GLY A N 1
ATOM 610 C CA . GLY A 1 81 ? -3.438 -6.574 6.027 1.00 97.12 81 GLY A CA 1
ATOM 611 C C . GLY A 1 81 ? -2.788 -5.190 6.061 1.00 97.12 81 GLY A C 1
ATOM 612 O O . GLY A 1 81 ? -2.517 -4.632 5.000 1.00 97.12 81 GLY A O 1
ATOM 613 N N . THR A 1 82 ? -2.563 -4.615 7.243 1.00 98.56 82 THR A N 1
ATOM 614 C CA . THR A 1 82 ? -2.130 -3.221 7.398 1.00 98.56 82 THR A CA 1
ATOM 615 C C . THR A 1 82 ? -0.619 -3.107 7.235 1.00 98.56 82 THR A C 1
ATOM 617 O O . THR A 1 82 ? 0.139 -3.708 7.997 1.00 98.56 82 THR A O 1
ATOM 620 N N . MET A 1 83 ? -0.168 -2.340 6.239 1.00 98.69 83 MET A N 1
ATOM 621 C CA . MET A 1 83 ? 1.260 -2.114 6.015 1.00 98.69 83 MET A CA 1
ATOM 622 C C . MET A 1 83 ? 1.874 -1.231 7.104 1.00 98.69 83 MET A C 1
ATOM 624 O O . MET A 1 83 ? 1.225 -0.363 7.685 1.00 98.69 83 MET A O 1
ATOM 628 N N . ASP A 1 84 ? 3.171 -1.428 7.324 1.00 98.19 84 ASP A N 1
ATOM 629 C CA . ASP A 1 84 ? 3.998 -0.629 8.215 1.00 98.19 84 ASP A CA 1
ATOM 630 C C . ASP A 1 84 ? 3.870 0.874 7.923 1.00 98.19 84 ASP A C 1
ATOM 632 O O . ASP A 1 84 ? 4.105 1.342 6.804 1.00 98.19 84 ASP A O 1
ATOM 636 N N . ARG A 1 85 ? 3.576 1.637 8.983 1.00 96.44 85 ARG A N 1
ATOM 637 C CA . ARG A 1 85 ? 3.424 3.100 8.972 1.00 96.44 85 ARG A CA 1
ATOM 638 C C . ARG A 1 85 ? 4.690 3.806 8.475 1.00 96.44 85 ARG A C 1
ATOM 640 O O . ARG A 1 85 ? 4.619 4.962 8.090 1.00 96.44 85 ARG A O 1
ATOM 647 N N . GLY A 1 86 ? 5.852 3.157 8.430 1.00 97.75 86 GLY A N 1
ATOM 648 C CA . GLY A 1 86 ? 7.041 3.734 7.806 1.00 97.75 86 GLY A CA 1
ATOM 649 C C . GLY A 1 86 ? 6.870 4.064 6.317 1.00 97.75 86 GLY A C 1
ATOM 650 O O . GLY A 1 86 ? 7.667 4.838 5.801 1.00 97.75 86 GLY A O 1
ATOM 651 N N . ILE A 1 87 ? 5.860 3.519 5.627 1.00 98.62 87 ILE A N 1
ATOM 652 C CA . ILE A 1 87 ? 5.482 3.918 4.265 1.00 98.62 87 ILE A CA 1
ATOM 653 C C . ILE A 1 87 ? 4.393 4.999 4.357 1.00 98.62 87 ILE A C 1
ATOM 655 O O . ILE A 1 87 ? 3.269 4.724 4.768 1.00 98.62 87 ILE A O 1
ATOM 659 N N . GLN A 1 88 ? 4.728 6.231 3.975 1.00 98.25 88 GLN A N 1
ATOM 660 C CA . GLN A 1 88 ? 3.872 7.414 4.124 1.00 98.25 88 GLN A CA 1
ATOM 661 C C . GLN A 1 88 ? 3.455 7.994 2.767 1.00 98.25 88 GLN A C 1
ATOM 663 O O . GLN A 1 88 ? 4.190 7.820 1.788 1.00 98.25 88 GLN A O 1
ATOM 668 N N . PRO A 1 89 ? 2.328 8.728 2.688 1.00 98.38 89 PRO A N 1
ATOM 669 C CA . PRO A 1 89 ? 2.024 9.566 1.534 1.00 98.38 89 PRO A CA 1
ATOM 670 C C . PRO A 1 89 ? 3.189 10.519 1.228 1.00 98.38 89 PRO A C 1
ATOM 672 O O . PRO A 1 89 ? 3.710 11.190 2.117 1.00 98.38 89 PRO A O 1
ATOM 675 N N . VAL A 1 90 ? 3.596 10.608 -0.039 1.00 98.31 90 VAL A N 1
ATOM 676 C CA . VAL A 1 90 ? 4.635 11.559 -0.487 1.00 98.31 90 VAL A CA 1
ATOM 677 C C . VAL A 1 90 ? 4.154 13.008 -0.364 1.00 98.31 90 VAL A C 1
ATOM 679 O O . VAL A 1 90 ? 4.958 13.923 -0.192 1.00 98.31 90 VAL A O 1
ATOM 682 N N . PHE A 1 91 ? 2.843 13.213 -0.447 1.00 97.88 91 PHE A N 1
ATOM 683 C CA . PHE A 1 91 ? 2.162 14.479 -0.221 1.00 97.88 91 PHE A CA 1
ATOM 684 C C . PHE A 1 91 ? 0.783 14.207 0.387 1.00 97.88 91 PHE A C 1
ATOM 686 O O . PHE A 1 91 ? 0.238 13.116 0.226 1.00 97.88 91 PHE A O 1
ATOM 693 N N . SER A 1 92 ? 0.220 15.212 1.055 1.00 95.94 92 SER A N 1
ATOM 694 C CA . SER A 1 92 ? -1.106 15.161 1.673 1.00 95.94 92 SER A CA 1
ATOM 695 C C . SER A 1 92 ? -1.841 16.495 1.430 1.00 95.94 92 SER A C 1
ATOM 697 O O . SER A 1 92 ? -1.169 17.534 1.370 1.00 95.94 92 SER A O 1
ATOM 699 N N . PRO A 1 93 ? -3.176 16.513 1.245 1.00 96.44 93 PRO A N 1
ATOM 700 C CA . PRO A 1 93 ? -4.073 15.353 1.225 1.00 96.44 93 PRO A CA 1
ATOM 701 C C . PRO A 1 93 ? -3.830 14.461 0.006 1.00 96.44 93 PRO A C 1
ATOM 703 O O . PRO A 1 93 ? -3.577 14.956 -1.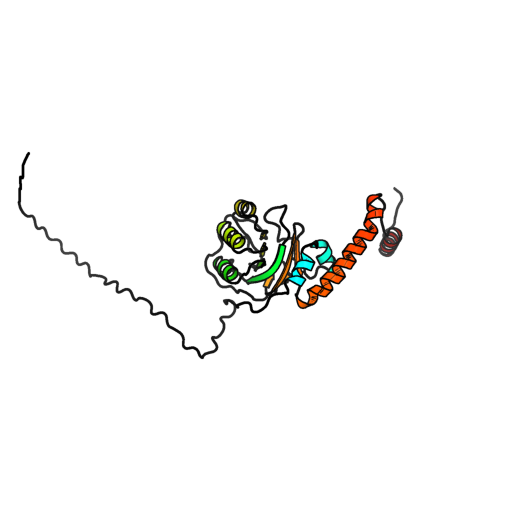099 1.00 96.44 93 PRO A O 1
ATOM 706 N N . ILE A 1 94 ? -3.902 13.146 0.207 1.00 96.88 94 ILE A N 1
ATOM 707 C CA . ILE A 1 94 ? -3.752 12.174 -0.874 1.00 96.88 94 ILE A CA 1
ATOM 708 C C . ILE A 1 94 ? -5.119 11.710 -1.371 1.00 96.88 94 ILE A C 1
ATOM 710 O O . ILE A 1 94 ? -6.056 11.470 -0.610 1.00 96.88 94 ILE A O 1
ATOM 714 N N . ARG A 1 95 ? -5.257 11.549 -2.690 1.00 96.44 95 ARG A N 1
ATOM 715 C CA . ARG A 1 95 ? -6.449 10.900 -3.239 1.00 96.44 95 ARG A CA 1
ATOM 716 C C . ARG A 1 95 ? -6.427 9.424 -2.845 1.00 96.44 95 ARG A C 1
ATOM 718 O O . ARG A 1 95 ? -5.426 8.746 -3.071 1.00 96.44 95 ARG A O 1
ATOM 725 N N . ARG A 1 96 ? -7.560 8.924 -2.346 1.00 96.81 96 ARG A N 1
ATOM 726 C CA . ARG A 1 96 ? -7.743 7.506 -2.024 1.00 96.81 96 ARG A CA 1
ATOM 727 C C . ARG A 1 96 ? -7.400 6.613 -3.218 1.00 96.81 96 ARG A C 1
ATOM 729 O O . ARG A 1 96 ? -7.786 6.881 -4.363 1.00 96.81 96 ARG A O 1
ATOM 736 N N . VAL A 1 97 ? -6.701 5.531 -2.919 1.00 98.38 97 VAL A N 1
ATOM 737 C CA . VAL A 1 97 ? -6.284 4.500 -3.860 1.00 98.38 97 VAL A CA 1
ATOM 738 C C . VAL A 1 97 ? -7.111 3.258 -3.612 1.00 98.38 97 VAL A C 1
ATOM 740 O O . VAL A 1 97 ? -7.189 2.791 -2.482 1.00 98.38 97 VAL A O 1
ATOM 743 N N . VAL A 1 98 ? -7.688 2.714 -4.680 1.00 98.44 98 VAL A N 1
ATOM 744 C CA . VAL A 1 98 ? -8.215 1.351 -4.710 1.00 98.44 98 VAL A CA 1
ATOM 745 C C . VAL A 1 98 ? -7.822 0.733 -6.038 1.00 98.44 98 VAL A C 1
ATOM 747 O O . VAL A 1 98 ? -8.113 1.301 -7.092 1.00 98.44 98 VAL A O 1
ATOM 750 N N . GLY A 1 99 ? -7.170 -0.422 -6.003 1.00 98.12 99 GLY A N 1
ATOM 751 C CA . GLY A 1 99 ? -6.840 -1.139 -7.225 1.00 98.12 99 GLY A CA 1
ATOM 752 C C . GLY A 1 99 ? -6.042 -2.414 -6.985 1.00 98.12 99 GLY A C 1
ATOM 753 O O . GLY A 1 99 ? -5.498 -2.606 -5.898 1.00 98.12 99 GLY A O 1
ATOM 754 N N . PRO A 1 100 ? -5.962 -3.304 -7.985 1.00 98.25 100 PRO A N 1
ATOM 755 C CA . PRO A 1 100 ? -5.193 -4.524 -7.848 1.00 98.25 100 PRO A CA 1
ATOM 756 C C . PRO A 1 100 ? -3.689 -4.267 -7.963 1.00 98.25 100 PRO A C 1
ATOM 758 O O . PRO A 1 100 ? -3.235 -3.442 -8.759 1.00 98.25 100 PRO A O 1
ATOM 761 N N . ALA A 1 101 ? -2.917 -5.020 -7.187 1.00 98.38 101 ALA A N 1
ATOM 762 C CA . ALA A 1 101 ? -1.475 -4.904 -7.105 1.00 98.38 101 ALA A CA 1
ATOM 763 C C . ALA A 1 101 ? -0.780 -5.487 -8.343 1.00 98.38 101 ALA A C 1
ATOM 765 O O . ALA A 1 101 ? -0.986 -6.645 -8.717 1.00 98.38 101 ALA A O 1
ATOM 766 N N . VAL A 1 102 ? 0.129 -4.710 -8.926 1.00 98.44 102 VAL A N 1
ATOM 767 C CA . VAL A 1 102 ? 1.235 -5.215 -9.745 1.00 98.44 102 VAL A CA 1
ATOM 768 C C . VAL A 1 102 ? 2.484 -5.154 -8.882 1.00 98.44 102 VAL A C 1
ATOM 770 O O . VAL A 1 102 ? 2.951 -4.071 -8.530 1.00 98.44 102 VAL A O 1
ATOM 773 N N . THR A 1 103 ? 3.002 -6.317 -8.502 1.00 98.44 103 THR A N 1
ATOM 774 C CA . THR A 1 103 ? 4.086 -6.418 -7.523 1.00 98.44 103 THR A CA 1
ATOM 775 C C . THR A 1 103 ? 5.454 -6.434 -8.192 1.00 98.44 103 THR A C 1
ATOM 777 O O . THR A 1 103 ? 5.652 -7.048 -9.245 1.00 98.44 103 THR A O 1
ATOM 780 N N . ILE A 1 104 ? 6.423 -5.778 -7.559 1.00 98.31 104 ILE A N 1
ATOM 781 C CA . ILE A 1 104 ? 7.815 -5.732 -8.001 1.00 98.31 104 ILE A CA 1
ATOM 782 C C . ILE A 1 104 ? 8.726 -5.985 -6.803 1.00 98.31 104 ILE A C 1
ATOM 784 O O . ILE A 1 104 ? 8.677 -5.263 -5.813 1.00 98.31 104 ILE A O 1
ATOM 788 N N . SER A 1 105 ? 9.594 -6.986 -6.906 1.00 97.56 105 SER A N 1
ATOM 789 C CA . SER A 1 105 ? 10.728 -7.193 -6.007 1.00 97.56 105 SER A CA 1
ATOM 790 C C . SER A 1 105 ? 11.968 -6.565 -6.639 1.00 97.56 105 SER A C 1
ATOM 792 O O . SER A 1 105 ? 12.425 -7.017 -7.689 1.00 97.56 105 SER A O 1
ATOM 794 N N . ALA A 1 106 ? 12.510 -5.520 -6.019 1.00 96.25 106 ALA A N 1
ATOM 795 C CA . ALA A 1 106 ? 13.686 -4.791 -6.491 1.00 96.25 106 ALA A CA 1
ATOM 796 C C . ALA A 1 106 ? 14.734 -4.694 -5.364 1.00 96.25 106 ALA A C 1
ATOM 798 O O . ALA A 1 106 ? 14.977 -3.608 -4.838 1.00 96.25 106 ALA A O 1
ATOM 799 N N . PRO A 1 107 ? 15.375 -5.811 -4.965 1.00 92.38 107 PRO A N 1
ATOM 800 C CA . PRO A 1 107 ? 16.245 -5.860 -3.784 1.00 92.38 107 PRO A CA 1
ATOM 801 C C . PRO A 1 107 ? 17.478 -4.952 -3.879 1.00 92.38 107 PRO A C 1
ATOM 803 O O . PRO A 1 107 ? 18.021 -4.560 -2.852 1.00 92.38 107 PRO A O 1
ATOM 806 N N . THR A 1 108 ? 17.925 -4.615 -5.091 1.00 90.31 108 THR A N 1
ATOM 807 C CA . THR A 1 108 ? 19.041 -3.685 -5.325 1.00 90.31 108 THR A CA 1
ATOM 808 C C . THR A 1 108 ? 18.582 -2.248 -5.579 1.00 90.31 108 THR A C 1
ATOM 810 O O . THR A 1 108 ? 19.409 -1.399 -5.896 1.00 90.31 108 THR A O 1
ATOM 813 N N . GLY A 1 109 ? 17.275 -1.974 -5.526 1.00 90.12 109 GLY A N 1
ATOM 814 C CA . GLY A 1 109 ? 16.704 -0.686 -5.917 1.00 90.12 109 GLY A CA 1
ATOM 815 C C . GLY A 1 109 ? 16.792 -0.395 -7.419 1.00 90.12 109 GLY A C 1
ATOM 816 O O . GLY A 1 109 ? 16.844 0.767 -7.811 1.00 90.12 109 GLY A O 1
ATOM 817 N N . ALA A 1 110 ? 16.852 -1.437 -8.259 1.00 91.00 110 ALA A N 1
ATOM 818 C CA . ALA A 1 110 ? 17.010 -1.295 -9.705 1.00 91.00 110 ALA A CA 1
ATOM 819 C C . ALA A 1 110 ? 15.805 -0.595 -10.354 1.00 91.00 110 ALA A C 1
ATOM 821 O O . ALA A 1 110 ? 14.716 -1.162 -10.470 1.00 91.00 110 ALA A O 1
ATOM 822 N N . PHE A 1 111 ? 16.025 0.620 -10.846 1.00 89.69 111 PHE A N 1
ATOM 823 C CA . PHE A 1 111 ? 15.014 1.475 -11.463 1.00 89.69 111 PHE A CA 1
ATOM 824 C C . PHE A 1 111 ? 14.337 0.833 -12.686 1.00 89.69 111 PHE A C 1
ATOM 826 O O . PHE A 1 111 ? 13.122 0.952 -12.868 1.00 89.69 111 PHE A O 1
ATOM 833 N N . ASN A 1 112 ? 15.086 0.099 -13.519 1.00 93.50 112 ASN A N 1
ATOM 834 C CA . ASN A 1 112 ? 14.521 -0.542 -14.710 1.00 93.50 112 ASN A CA 1
ATOM 835 C C . ASN A 1 112 ? 13.489 -1.630 -14.376 1.00 93.50 112 ASN A C 1
ATOM 837 O O . ASN A 1 112 ? 12.573 -1.848 -15.172 1.00 93.50 112 ASN A O 1
ATOM 841 N N . MET A 1 113 ? 13.550 -2.246 -13.190 1.00 94.62 113 MET A N 1
ATOM 842 C CA . MET A 1 113 ? 12.512 -3.187 -12.756 1.00 94.62 113 MET A CA 1
ATOM 843 C C . MET A 1 113 ? 11.156 -2.498 -12.600 1.00 94.62 113 MET A C 1
ATOM 845 O O . MET A 1 113 ? 10.134 -3.082 -12.959 1.00 94.62 113 MET A O 1
ATOM 849 N N . VAL A 1 114 ? 11.139 -1.233 -12.165 1.00 95.12 114 VAL A N 1
ATOM 850 C CA . VAL A 1 114 ? 9.900 -0.457 -12.046 1.00 95.12 114 VAL A CA 1
ATOM 851 C C . VAL A 1 114 ? 9.299 -0.145 -13.413 1.00 95.12 114 VAL A C 1
ATOM 853 O O . VAL A 1 114 ? 8.093 -0.282 -13.599 1.00 95.12 114 VAL A O 1
ATOM 856 N N . LYS A 1 115 ? 10.131 0.183 -14.410 1.00 95.25 115 LYS A N 1
ATOM 857 C CA . LYS A 1 115 ? 9.676 0.386 -15.797 1.00 95.25 115 LYS A CA 1
ATOM 858 C C . LYS A 1 115 ? 9.103 -0.885 -16.421 1.00 95.25 115 LYS A C 1
ATOM 860 O O . LYS A 1 115 ? 8.089 -0.827 -17.109 1.00 95.25 115 LYS A O 1
ATOM 865 N N . ILE A 1 116 ? 9.729 -2.033 -16.173 1.00 95.25 116 ILE A N 1
ATOM 866 C CA . ILE A 1 116 ? 9.204 -3.315 -16.648 1.00 95.25 116 ILE A CA 1
ATOM 867 C C . ILE A 1 116 ? 7.883 -3.653 -15.955 1.00 95.25 116 ILE A C 1
ATOM 869 O O . ILE A 1 116 ? 6.955 -4.096 -16.625 1.00 95.25 116 ILE A O 1
ATOM 873 N N . GLY A 1 117 ? 7.756 -3.395 -14.651 1.00 95.75 117 GLY A N 1
ATOM 874 C CA . GLY A 1 117 ? 6.483 -3.542 -13.946 1.00 95.75 117 GLY A CA 1
ATOM 875 C C . GLY A 1 117 ? 5.401 -2.602 -14.474 1.00 95.75 117 GLY A C 1
ATOM 876 O O . GLY A 1 117 ? 4.285 -3.050 -14.709 1.00 95.75 117 GLY A O 1
ATOM 877 N N . MET A 1 118 ? 5.744 -1.345 -14.769 1.00 95.75 118 MET A N 1
ATOM 878 C CA . MET A 1 118 ? 4.864 -0.384 -15.445 1.00 95.75 118 MET A CA 1
ATOM 879 C C . MET A 1 118 ? 4.367 -0.897 -16.805 1.00 95.75 118 MET A C 1
ATOM 881 O O . MET A 1 118 ? 3.239 -0.609 -17.184 1.00 95.75 118 MET A O 1
ATOM 885 N N . GLU A 1 119 ? 5.161 -1.676 -17.540 1.00 95.75 119 GLU A N 1
ATOM 886 C CA . GLU A 1 119 ? 4.717 -2.308 -18.791 1.00 95.75 119 GLU A CA 1
ATOM 887 C C . GLU A 1 119 ? 3.650 -3.395 -18.558 1.00 95.75 119 GLU A C 1
ATOM 889 O O . GLU A 1 119 ? 2.873 -3.696 -19.459 1.00 95.75 119 GLU A O 1
ATOM 894 N N . GLN A 1 120 ? 3.589 -3.979 -17.354 1.00 95.81 120 GLN A N 1
ATOM 895 C CA . GLN A 1 120 ? 2.629 -5.029 -16.986 1.00 95.81 120 GLN A CA 1
ATOM 896 C C . GLN A 1 120 ? 1.319 -4.491 -16.384 1.00 95.81 120 GLN A C 1
ATOM 898 O O . GLN A 1 120 ? 0.450 -5.288 -16.020 1.00 95.81 120 GLN A O 1
ATOM 903 N N . THR A 1 121 ? 1.174 -3.173 -16.231 1.00 96.19 121 THR A N 1
ATOM 904 C CA . THR A 1 121 ? -0.016 -2.563 -15.625 1.00 96.19 121 THR A CA 1
ATOM 905 C C . THR A 1 121 ? -1.131 -2.347 -16.640 1.00 96.19 121 THR A C 1
ATOM 907 O O . THR A 1 121 ? -0.915 -2.219 -17.845 1.00 96.19 121 THR A O 1
ATOM 910 N N . GLN A 1 122 ? -2.351 -2.274 -16.125 1.00 95.94 122 GLN A N 1
ATOM 911 C CA . GLN A 1 122 ? -3.528 -1.775 -16.823 1.00 95.94 122 GLN A CA 1
ATOM 912 C C . GLN A 1 122 ? -4.133 -0.617 -16.021 1.00 95.94 122 GLN A C 1
ATOM 914 O O . GLN A 1 122 ? -3.755 -0.372 -14.871 1.00 95.94 122 GLN A O 1
ATOM 919 N N . ILE A 1 123 ? -5.095 0.081 -16.624 1.00 96.94 123 ILE A N 1
ATOM 920 C CA . ILE A 1 123 ? -5.817 1.182 -15.977 1.00 96.94 123 ILE A CA 1
ATOM 921 C C . ILE A 1 123 ? -6.395 0.712 -14.630 1.00 96.94 123 ILE A C 1
ATOM 923 O O . ILE A 1 123 ? -6.984 -0.367 -14.529 1.00 96.94 123 ILE A O 1
ATOM 927 N N . GLY A 1 124 ? -6.211 1.531 -13.595 1.00 97.62 124 GLY A N 1
ATOM 928 C CA . GLY A 1 124 ? -6.667 1.281 -12.230 1.00 97.62 124 GLY A CA 1
ATOM 929 C C . GLY A 1 124 ? -5.759 0.376 -11.393 1.00 97.62 124 GLY A C 1
ATOM 930 O O . GLY A 1 124 ? -6.078 0.137 -10.235 1.00 97.62 124 GLY A O 1
ATOM 931 N N . ASP A 1 125 ? -4.642 -0.131 -11.926 1.00 98.38 125 ASP A N 1
ATOM 932 C CA . ASP A 1 125 ? -3.676 -0.886 -11.116 1.00 98.38 125 ASP A CA 1
ATOM 933 C C . ASP A 1 125 ? -2.929 -0.005 -10.114 1.00 98.38 125 ASP A C 1
ATOM 935 O O . ASP A 1 125 ? -2.709 1.189 -10.338 1.00 98.38 125 ASP A O 1
ATOM 939 N N . VAL A 1 126 ? -2.481 -0.639 -9.032 1.00 98.69 126 VAL A N 1
ATOM 940 C CA . VAL A 1 126 ? -1.542 -0.068 -8.067 1.00 98.69 126 VAL A CA 1
ATOM 941 C C . VAL A 1 126 ? -0.200 -0.756 -8.245 1.00 98.69 126 VAL A C 1
ATOM 943 O O . VAL A 1 126 ? -0.101 -1.981 -8.159 1.00 98.69 126 VAL A O 1
ATOM 946 N N . LEU A 1 127 ? 0.849 0.020 -8.501 1.00 98.50 127 LEU A N 1
ATOM 947 C CA . LEU A 1 127 ? 2.200 -0.527 -8.566 1.00 98.50 127 LEU A CA 1
ATOM 948 C C . LEU A 1 127 ? 2.744 -0.655 -7.142 1.00 98.50 127 LEU A C 1
ATOM 950 O O . LEU A 1 127 ? 2.791 0.340 -6.427 1.00 98.50 127 LEU A O 1
ATOM 954 N N . VAL A 1 128 ? 3.146 -1.853 -6.721 1.00 98.75 128 VAL A N 1
ATOM 955 C CA . VAL A 1 128 ? 3.659 -2.112 -5.367 1.00 98.75 128 VAL A CA 1
ATOM 956 C C . VAL A 1 128 ? 5.093 -2.608 -5.472 1.00 98.75 128 VAL A C 1
ATOM 958 O O . VAL A 1 128 ? 5.352 -3.703 -5.970 1.00 98.75 128 VAL A O 1
ATOM 961 N N . VAL A 1 129 ? 6.040 -1.789 -5.027 1.00 98.56 129 VAL A N 1
ATOM 962 C CA . VAL A 1 129 ? 7.474 -2.020 -5.197 1.00 98.56 129 VAL A CA 1
ATOM 963 C C . VAL A 1 129 ? 8.114 -2.273 -3.845 1.00 98.56 129 VAL A C 1
ATOM 965 O O . VAL A 1 129 ? 8.112 -1.406 -2.977 1.00 98.56 129 VAL A O 1
ATOM 968 N N . ASN A 1 130 ? 8.710 -3.449 -3.683 1.00 98.38 130 ASN A N 1
ATOM 969 C CA . ASN A 1 130 ? 9.491 -3.798 -2.511 1.00 98.38 130 ASN A CA 1
ATOM 970 C C . ASN A 1 130 ? 10.990 -3.676 -2.793 1.00 98.38 130 ASN A C 1
ATOM 972 O O . ASN A 1 130 ? 11.557 -4.495 -3.521 1.00 98.38 130 ASN A O 1
ATOM 976 N N . ALA A 1 131 ? 11.632 -2.695 -2.163 1.00 97.06 131 ALA A N 1
ATOM 977 C CA . ALA A 1 131 ? 13.084 -2.545 -2.133 1.00 97.06 131 ALA A CA 1
ATOM 978 C C . ALA A 1 131 ? 13.658 -2.724 -0.723 1.00 97.06 131 ALA A C 1
ATOM 980 O O . ALA A 1 131 ? 14.758 -2.256 -0.435 1.00 97.06 131 ALA A O 1
ATOM 981 N N . ARG A 1 132 ? 12.922 -3.422 0.156 1.00 96.00 132 ARG A N 1
ATOM 982 C CA . ARG A 1 132 ? 13.330 -3.761 1.528 1.00 96.00 132 ARG A CA 1
ATOM 983 C C . ARG A 1 132 ? 13.688 -2.524 2.355 1.00 96.00 132 ARG A C 1
ATOM 985 O O . ARG A 1 132 ? 14.634 -2.544 3.138 1.00 96.00 132 ARG A O 1
ATOM 992 N N . GLY A 1 133 ? 12.961 -1.436 2.126 1.00 96.12 133 GLY A N 1
ATOM 993 C CA . GLY A 1 133 ? 13.144 -0.164 2.802 1.00 96.12 133 GLY A CA 1
ATOM 994 C C . GLY A 1 133 ? 14.417 0.590 2.434 1.00 96.12 133 GLY A C 1
ATOM 995 O O . GLY A 1 133 ? 14.846 1.452 3.196 1.00 96.12 133 GLY A O 1
ATOM 996 N N . ALA A 1 134 ? 15.033 0.296 1.285 1.00 95.06 134 ALA A N 1
ATOM 997 C CA . ALA A 1 134 ? 16.226 1.001 0.830 1.00 95.06 134 ALA A CA 1
ATOM 998 C C . ALA A 1 134 ? 15.964 2.509 0.633 1.00 95.06 134 ALA A C 1
ATOM 1000 O O . ALA A 1 134 ? 15.101 2.907 -0.151 1.00 95.06 134 ALA A O 1
ATOM 1001 N N . LEU A 1 135 ? 16.746 3.347 1.327 1.00 96.38 135 LEU A N 1
ATOM 1002 C CA . LEU A 1 135 ? 16.673 4.817 1.252 1.00 96.38 135 LEU A CA 1
ATOM 1003 C C . LEU A 1 135 ? 17.880 5.468 0.555 1.00 96.38 135 LEU A C 1
ATOM 1005 O O . LEU A 1 135 ? 17.909 6.678 0.340 1.00 96.38 135 LEU A O 1
ATOM 1009 N N . ASN A 1 136 ? 18.885 4.673 0.193 1.00 93.12 136 ASN A N 1
ATOM 1010 C CA . ASN A 1 136 ? 20.131 5.137 -0.421 1.00 93.12 136 ASN A CA 1
ATOM 1011 C C . ASN A 1 136 ? 19.992 5.516 -1.906 1.00 93.12 136 ASN A C 1
ATOM 1013 O O . ASN A 1 136 ? 20.915 6.103 -2.466 1.00 93.12 136 ASN A O 1
ATOM 1017 N N . GLY A 1 137 ? 18.866 5.197 -2.543 1.00 94.88 137 GLY A N 1
ATOM 1018 C CA . GLY A 1 137 ? 18.582 5.573 -3.922 1.00 94.88 137 GLY A CA 1
ATOM 1019 C C . GLY A 1 137 ? 17.102 5.431 -4.254 1.00 94.88 137 GLY A C 1
ATOM 1020 O O . GLY A 1 137 ? 16.439 4.500 -3.801 1.00 94.88 137 GLY A O 1
ATOM 1021 N N . ALA A 1 138 ? 16.584 6.375 -5.035 1.00 96.75 138 ALA A N 1
ATOM 1022 C CA . ALA A 1 138 ? 15.184 6.412 -5.421 1.00 96.75 138 ALA A CA 1
ATOM 1023 C C . ALA A 1 138 ? 14.833 5.304 -6.424 1.00 96.75 138 ALA A C 1
ATOM 1025 O O . ALA A 1 138 ? 15.534 5.119 -7.422 1.00 96.75 138 ALA A O 1
ATOM 1026 N N . LEU A 1 139 ? 13.699 4.640 -6.189 1.00 96.50 139 LEU A N 1
ATOM 1027 C CA . LEU A 1 139 ? 13.108 3.631 -7.075 1.00 96.50 139 LEU A CA 1
ATOM 1028 C C . LEU A 1 139 ? 12.450 4.239 -8.308 1.00 96.50 139 LEU A C 1
ATOM 1030 O O . LEU A 1 139 ? 12.404 3.605 -9.358 1.00 96.50 139 LEU A O 1
ATOM 1034 N N . VAL A 1 140 ? 11.923 5.456 -8.169 1.00 95.94 140 VAL A N 1
ATOM 1035 C CA . VAL A 1 140 ? 11.316 6.252 -9.237 1.00 95.94 140 VAL A CA 1
ATOM 1036 C C . VAL A 1 140 ? 11.502 7.739 -8.964 1.00 95.94 140 VAL A C 1
ATOM 1038 O O . VAL A 1 140 ? 11.716 8.153 -7.825 1.00 95.94 140 VAL A O 1
ATOM 1041 N N . GLY A 1 141 ? 11.378 8.532 -10.026 1.00 94.81 141 GLY A N 1
ATOM 1042 C CA . GLY A 1 141 ? 11.259 9.985 -9.963 1.00 94.81 141 GLY A CA 1
ATOM 1043 C C . GLY A 1 141 ? 10.062 10.487 -10.7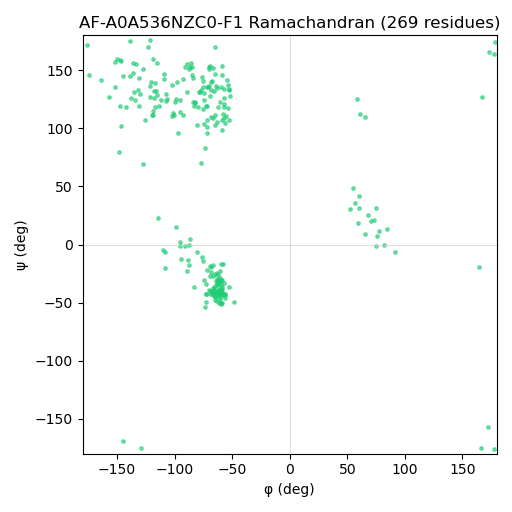66 1.00 94.81 141 GLY A C 1
ATOM 1044 O O . GLY A 1 141 ? 9.308 9.691 -11.341 1.00 94.81 141 GLY A O 1
ATOM 1045 N N . GLY A 1 142 ? 9.936 11.809 -10.859 1.00 95.25 142 GLY A N 1
ATOM 1046 C CA . GLY A 1 142 ? 8.757 12.510 -11.378 1.00 95.25 142 GLY A CA 1
ATOM 1047 C C . GLY A 1 142 ? 8.381 12.079 -12.792 1.00 95.25 142 GLY A C 1
ATOM 1048 O O . GLY A 1 142 ? 7.233 11.742 -13.058 1.00 95.25 142 GLY A O 1
ATOM 1049 N N . THR A 1 143 ? 9.364 11.939 -13.687 1.00 95.31 143 THR A N 1
ATOM 1050 C CA . THR A 1 143 ? 9.123 11.527 -15.083 1.00 95.31 143 THR A CA 1
ATOM 1051 C C . THR A 1 143 ? 8.447 10.158 -15.208 1.00 95.31 143 THR A C 1
ATOM 1053 O O . THR A 1 143 ? 7.578 9.974 -16.060 1.00 95.31 143 THR A O 1
ATOM 1056 N N . VAL A 1 144 ? 8.838 9.180 -14.382 1.00 95.50 144 VAL A N 1
ATOM 1057 C CA . VAL A 1 144 ? 8.201 7.853 -14.416 1.00 95.50 144 VAL A CA 1
ATOM 1058 C C . VAL A 1 144 ? 6.812 7.930 -13.806 1.00 95.50 144 VAL A C 1
ATOM 1060 O O . VAL A 1 144 ? 5.878 7.402 -14.405 1.00 95.50 144 VAL A O 1
ATOM 1063 N N . CYS A 1 145 ? 6.652 8.639 -12.686 1.00 97.25 145 CYS A N 1
ATOM 1064 C CA . CYS A 1 145 ? 5.346 8.858 -12.068 1.00 97.25 145 CYS A CA 1
ATOM 1065 C C . CYS A 1 145 ? 4.358 9.534 -13.031 1.00 97.25 145 CYS A C 1
ATOM 1067 O O . CYS A 1 145 ? 3.238 9.051 -13.170 1.00 97.25 145 CYS A O 1
ATOM 1069 N N . ARG A 1 146 ? 4.782 10.546 -13.800 1.00 97.56 146 ARG A N 1
ATOM 1070 C CA . ARG A 1 146 ? 3.974 11.148 -14.875 1.00 97.56 146 ARG A CA 1
ATOM 1071 C C . ARG A 1 146 ? 3.520 10.115 -15.904 1.00 97.56 146 ARG A C 1
ATOM 1073 O O . ARG A 1 146 ? 2.363 10.091 -16.316 1.00 97.56 146 ARG A O 1
ATOM 1080 N N . GLY A 1 147 ? 4.417 9.213 -16.297 1.00 97.38 147 GLY A N 1
ATOM 1081 C CA . GLY A 1 147 ? 4.076 8.087 -17.163 1.00 97.38 147 GLY A CA 1
ATOM 1082 C C . GLY A 1 147 ? 3.017 7.159 -16.555 1.00 97.38 147 GLY A C 1
ATOM 1083 O O . GLY A 1 147 ? 2.128 6.702 -17.273 1.00 97.38 147 GLY A O 1
ATOM 1084 N N . LEU A 1 148 ? 3.074 6.902 -15.243 1.00 97.62 148 LEU A N 1
ATOM 1085 C CA . LEU A 1 148 ? 2.064 6.112 -14.529 1.00 97.62 148 LEU A CA 1
ATOM 1086 C C . LEU A 1 148 ? 0.697 6.813 -14.512 1.00 97.62 148 LEU A C 1
ATOM 1088 O O . LEU A 1 148 ? -0.319 6.152 -14.734 1.00 97.62 148 LEU A O 1
ATOM 1092 N N . VAL A 1 149 ? 0.668 8.139 -14.339 1.00 97.88 149 VAL A N 1
ATOM 1093 C CA . VAL A 1 149 ? -0.565 8.943 -14.445 1.00 97.88 149 VAL A CA 1
ATOM 1094 C C . VAL A 1 149 ? -1.198 8.778 -15.821 1.00 97.88 149 VAL A C 1
ATOM 1096 O O . VAL A 1 149 ? -2.371 8.426 -15.920 1.00 97.88 149 VAL A O 1
ATOM 1099 N N . HIS A 1 150 ? -0.425 8.942 -16.897 1.00 97.31 150 HIS A N 1
ATOM 1100 C CA . HIS A 1 150 ? -0.946 8.804 -18.262 1.00 97.31 150 HIS A CA 1
ATOM 1101 C C .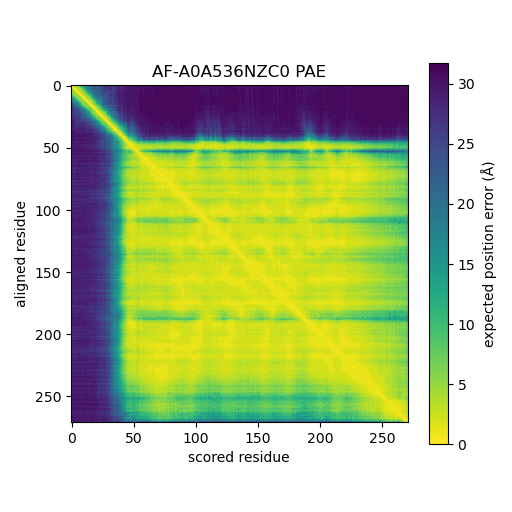 HIS A 1 150 ? -1.347 7.370 -18.639 1.00 97.31 150 HIS A C 1
ATOM 1103 O O . HIS A 1 150 ? -2.140 7.185 -19.559 1.00 97.31 150 HIS A O 1
ATOM 1109 N N . ARG A 1 151 ? -0.848 6.353 -17.924 1.00 97.25 151 ARG A N 1
ATOM 1110 C CA . ARG A 1 151 ? -1.345 4.969 -18.023 1.00 97.25 151 ARG A CA 1
ATOM 1111 C C . ARG A 1 151 ? -2.620 4.717 -17.212 1.00 97.25 151 ARG A C 1
ATOM 1113 O O . ARG A 1 151 ? -3.192 3.636 -17.317 1.00 97.25 151 ARG A O 1
ATOM 1120 N N . GLY A 1 152 ? -3.068 5.688 -16.418 1.00 97.81 152 GLY A N 1
ATOM 1121 C CA . GLY A 1 152 ? -4.276 5.591 -15.608 1.00 97.81 152 GLY A CA 1
ATOM 1122 C C . GLY A 1 152 ? -4.116 4.709 -14.373 1.00 97.81 152 GLY A C 1
ATOM 1123 O O . GLY A 1 152 ? -5.083 4.062 -13.978 1.00 97.81 152 GLY A O 1
ATOM 1124 N N . LEU A 1 153 ? -2.919 4.630 -13.777 1.00 98.12 153 LEU A N 1
ATOM 1125 C CA . LEU A 1 153 ? -2.739 3.893 -12.523 1.00 98.12 153 LEU A CA 1
ATOM 1126 C C . LEU A 1 153 ? -3.513 4.547 -11.373 1.00 98.12 153 LEU A C 1
ATOM 1128 O O . LEU A 1 153 ? -3.626 5.770 -11.283 1.00 98.12 153 LEU A O 1
ATOM 1132 N N . ALA A 1 154 ? -4.001 3.714 -10.455 1.00 98.25 154 ALA A N 1
ATOM 1133 C CA . ALA A 1 154 ? -4.665 4.177 -9.245 1.00 98.25 154 ALA A CA 1
ATOM 1134 C C . ALA A 1 154 ? -3.668 4.782 -8.243 1.00 98.25 154 ALA A C 1
ATOM 1136 O O . ALA A 1 154 ? -4.023 5.755 -7.577 1.00 98.25 154 ALA A O 1
ATOM 1137 N N . GLY A 1 155 ? -2.438 4.255 -8.179 1.00 98.44 155 GLY A N 1
ATOM 1138 C CA . GLY A 1 155 ? -1.365 4.771 -7.327 1.00 98.44 155 GLY A CA 1
ATOM 1139 C C . GLY A 1 155 ? -0.065 3.958 -7.388 1.00 98.44 155 GLY A C 1
ATOM 1140 O O . GLY A 1 155 ? 0.060 2.995 -8.151 1.00 98.44 155 GLY A O 1
ATOM 1141 N N . LEU A 1 156 ? 0.901 4.359 -6.561 1.00 98.75 156 LEU A N 1
ATOM 1142 C CA . LEU A 1 156 ? 2.202 3.719 -6.367 1.00 98.75 156 LEU A CA 1
ATOM 1143 C C . LEU A 1 156 ? 2.480 3.543 -4.868 1.00 98.75 156 LEU A C 1
ATOM 1145 O O . LEU A 1 156 ? 2.365 4.491 -4.099 1.00 98.75 156 LEU A O 1
ATOM 1149 N N . VAL A 1 157 ? 2.913 2.352 -4.470 1.00 98.88 157 VAL A N 1
ATOM 1150 C CA . VAL A 1 157 ? 3.428 2.044 -3.132 1.00 98.88 157 VAL A CA 1
ATOM 1151 C C . VAL A 1 157 ? 4.880 1.600 -3.261 1.00 98.88 157 VAL A C 1
ATOM 1153 O O . VAL A 1 157 ? 5.183 0.674 -4.012 1.00 98.88 157 VAL A O 1
ATOM 1156 N N . ALA A 1 158 ? 5.780 2.248 -2.531 1.00 98.50 158 ALA A N 1
ATOM 1157 C CA . ALA A 1 158 ? 7.209 1.986 -2.549 1.00 98.50 158 ALA A CA 1
ATOM 1158 C C . ALA A 1 158 ? 7.728 1.703 -1.131 1.00 98.50 158 ALA A C 1
ATOM 1160 O O . ALA A 1 158 ? 7.914 2.609 -0.319 1.00 98.50 158 ALA A O 1
ATOM 1161 N N . ASP A 1 159 ? 8.048 0.442 -0.844 1.00 98.50 159 ASP A N 1
ATOM 1162 C CA . ASP A 1 159 ? 8.851 0.069 0.322 1.00 98.50 159 ASP A CA 1
ATOM 1163 C C . ASP A 1 159 ? 10.337 0.372 0.034 1.00 98.50 159 ASP A C 1
ATOM 1165 O O . ASP A 1 159 ? 11.161 -0.509 -0.230 1.00 98.50 159 ASP A O 1
ATOM 1169 N N . GLY A 1 160 ? 10.633 1.671 -0.015 1.00 97.88 160 GLY A N 1
ATOM 1170 C CA . GLY A 1 160 ? 11.907 2.283 -0.377 1.00 97.88 160 GLY A CA 1
ATOM 1171 C C . GLY A 1 160 ? 11.734 3.782 -0.640 1.00 97.88 160 GLY A C 1
ATOM 1172 O O . GLY A 1 160 ? 10.650 4.335 -0.433 1.00 97.88 160 GLY A O 1
ATOM 1173 N N . ALA A 1 161 ? 12.800 4.451 -1.078 1.00 98.00 161 ALA A N 1
ATOM 1174 C CA . ALA A 1 161 ? 12.750 5.879 -1.378 1.00 98.00 161 ALA A CA 1
ATOM 1175 C C . ALA A 1 161 ? 12.250 6.192 -2.797 1.00 98.00 161 ALA A C 1
ATOM 1177 O O . ALA A 1 161 ? 12.450 5.427 -3.744 1.00 98.00 161 ALA A O 1
ATOM 1178 N N . VAL A 1 162 ? 11.663 7.376 -2.952 1.00 98.19 162 VAL A N 1
ATOM 1179 C CA . VAL A 1 162 ? 11.349 8.012 -4.243 1.00 98.19 162 VAL A CA 1
ATOM 1180 C C . VAL A 1 162 ? 12.041 9.373 -4.337 1.00 98.19 162 VAL A C 1
ATOM 1182 O O . VAL A 1 162 ? 12.682 9.818 -3.384 1.00 98.19 162 VAL A O 1
ATOM 1185 N N . ARG A 1 163 ? 11.925 10.052 -5.479 1.00 97.50 163 ARG A N 1
ATOM 1186 C CA . ARG A 1 163 ? 12.414 11.425 -5.656 1.00 97.50 163 ARG A CA 1
ATOM 1187 C C . ARG A 1 163 ? 11.433 12.290 -6.444 1.00 97.50 163 ARG A C 1
ATOM 1189 O O . ARG A 1 163 ? 10.444 11.783 -6.959 1.00 97.50 163 ARG A O 1
ATOM 1196 N N . ASP A 1 164 ? 11.748 13.578 -6.565 1.00 97.44 164 ASP A N 1
ATOM 1197 C CA . ASP A 1 164 ? 10.960 14.574 -7.306 1.00 97.44 164 ASP A CA 1
ATOM 1198 C C . ASP A 1 164 ? 9.529 14.728 -6.745 1.00 97.44 164 ASP A C 1
ATOM 1200 O O . ASP A 1 164 ? 8.553 14.832 -7.485 1.00 97.44 164 ASP A O 1
ATOM 1204 N N . ALA A 1 165 ? 9.396 14.734 -5.413 1.00 97.50 165 ALA A N 1
ATOM 1205 C CA . ALA A 1 165 ? 8.108 14.752 -4.710 1.00 97.50 165 ALA A CA 1
ATOM 1206 C C . ALA A 1 165 ? 7.170 15.889 -5.156 1.00 97.50 165 ALA A C 1
ATOM 1208 O O . ALA A 1 165 ? 5.966 15.675 -5.274 1.00 97.50 165 ALA A O 1
ATOM 1209 N N . SER A 1 166 ? 7.717 17.068 -5.469 1.00 97.38 166 SER A N 1
ATOM 1210 C CA . SER A 1 166 ? 6.942 18.194 -6.000 1.00 97.38 166 SER A CA 1
ATOM 1211 C C . SER A 1 166 ? 6.326 17.893 -7.366 1.00 97.38 166 SER A C 1
ATOM 1213 O O . SER A 1 166 ? 5.182 18.258 -7.602 1.00 97.38 166 SER A O 1
ATOM 1215 N N . GLU A 1 167 ? 7.048 17.209 -8.260 1.00 97.75 167 GLU A N 1
ATOM 1216 C CA . GLU A 1 167 ? 6.502 16.795 -9.559 1.00 97.75 167 GLU A CA 1
ATOM 1217 C C . GLU A 1 167 ? 5.439 15.712 -9.381 1.00 97.75 167 GLU A C 1
ATOM 1219 O O . GLU A 1 167 ? 4.378 15.785 -9.991 1.00 97.75 167 GLU A O 1
ATOM 1224 N N . ILE A 1 168 ? 5.688 14.740 -8.496 1.00 98.00 168 ILE A N 1
ATOM 1225 C CA . ILE A 1 168 ? 4.723 13.679 -8.176 1.00 98.00 168 ILE A CA 1
ATOM 1226 C C . ILE A 1 168 ? 3.408 14.279 -7.657 1.00 98.00 168 ILE A C 1
ATOM 1228 O O . ILE A 1 168 ? 2.331 13.856 -8.078 1.00 98.00 168 ILE A O 1
ATOM 1232 N N . GLN A 1 169 ? 3.497 15.282 -6.778 1.00 97.81 169 GLN A N 1
ATOM 1233 C CA . GLN A 1 169 ? 2.339 16.015 -6.272 1.00 97.81 169 GLN A CA 1
ATOM 1234 C C . GLN A 1 169 ? 1.629 16.800 -7.381 1.00 97.81 169 GLN A C 1
ATOM 1236 O O . GLN A 1 169 ? 0.406 16.743 -7.472 1.00 97.81 169 GLN A O 1
ATOM 1241 N N . GLN A 1 170 ? 2.378 17.512 -8.228 1.00 97.88 170 GLN A N 1
ATOM 1242 C CA . GLN A 1 170 ? 1.822 18.289 -9.344 1.00 97.88 170 GLN A CA 1
ATOM 1243 C C . GLN A 1 170 ? 1.083 17.410 -10.357 1.00 97.88 170 GLN A C 1
ATOM 1245 O O . GLN A 1 170 ? 0.009 17.785 -10.820 1.00 97.88 170 GLN A O 1
ATOM 1250 N N . ASP A 1 171 ? 1.633 16.237 -10.675 1.00 97.25 171 ASP A N 1
ATOM 1251 C CA . ASP A 1 171 ? 1.012 15.268 -11.582 1.00 97.25 171 ASP A CA 1
ATOM 1252 C C . ASP A 1 171 ? -0.154 14.505 -10.910 1.00 97.25 171 ASP A C 1
ATOM 1254 O O . ASP A 1 171 ? -0.955 13.861 -11.588 1.00 97.25 171 ASP A O 1
ATOM 1258 N N . GLY A 1 172 ? -0.274 14.578 -9.578 1.00 96.25 172 GLY A N 1
ATOM 1259 C CA . GLY A 1 172 ? -1.415 14.064 -8.820 1.00 96.25 172 GLY A CA 1
ATOM 1260 C C . GLY A 1 172 ? -1.481 12.539 -8.699 1.00 96.25 172 GLY A C 1
ATOM 1261 O O . GLY A 1 172 ? -2.561 12.000 -8.442 1.00 96.25 172 GLY A O 1
ATOM 1262 N N . LEU A 1 173 ? -0.363 11.823 -8.880 1.00 98.00 173 LEU A N 1
ATOM 1263 C CA . LEU A 1 173 ? -0.304 10.374 -8.661 1.00 98.00 173 LEU A CA 1
ATOM 1264 C C . LEU A 1 173 ? -0.273 10.071 -7.158 1.00 98.00 173 LEU A C 1
ATOM 1266 O O . LEU A 1 173 ? 0.735 10.390 -6.520 1.00 98.00 173 LEU A O 1
ATOM 1270 N N . PRO A 1 174 ? -1.277 9.382 -6.584 1.00 98.44 174 PRO A N 1
ATOM 1271 C CA . PRO A 1 174 ? -1.186 8.915 -5.207 1.00 98.44 174 PRO A CA 1
ATOM 1272 C C . PRO A 1 174 ? 0.036 8.015 -5.041 1.00 98.44 174 PRO A C 1
ATOM 1274 O O . PRO A 1 174 ? 0.109 6.935 -5.630 1.00 98.44 174 PRO A O 1
ATOM 1277 N N . THR A 1 175 ? 1.022 8.492 -4.288 1.00 98.75 175 THR A N 1
ATOM 1278 C CA . THR A 1 175 ? 2.301 7.812 -4.115 1.00 98.75 175 THR A CA 1
ATOM 1279 C C . THR A 1 175 ? 2.624 7.712 -2.639 1.00 98.75 175 THR A C 1
ATOM 1281 O O . THR A 1 175 ? 2.605 8.716 -1.931 1.00 98.75 175 THR A O 1
ATOM 1284 N N . PHE A 1 176 ? 2.965 6.506 -2.207 1.00 98.88 176 PHE A N 1
ATOM 1285 C CA . PHE A 1 176 ? 3.373 6.185 -0.852 1.00 98.88 176 PHE A CA 1
ATOM 1286 C C . PHE A 1 176 ? 4.806 5.664 -0.876 1.00 98.88 176 PHE A C 1
ATOM 1288 O O . PHE A 1 176 ? 5.132 4.815 -1.706 1.00 98.88 176 PHE A O 1
ATOM 1295 N N . ALA A 1 177 ? 5.668 6.164 0.002 1.00 98.56 177 ALA A N 1
ATOM 1296 C CA . ALA A 1 177 ? 7.080 5.803 0.033 1.00 98.56 177 ALA A CA 1
ATOM 1297 C C . ALA A 1 177 ? 7.631 5.800 1.461 1.00 98.56 177 ALA A C 1
ATOM 1299 O O . ALA A 1 177 ? 7.111 6.494 2.333 1.00 98.56 177 ALA A O 1
ATOM 1300 N N . ARG A 1 178 ? 8.731 5.075 1.702 1.00 98.25 178 ARG A N 1
ATOM 1301 C CA . ARG A 1 178 ? 9.445 5.165 2.991 1.00 98.25 178 ARG A CA 1
ATOM 1302 C C . ARG A 1 178 ? 10.206 6.466 3.192 1.00 98.25 178 ARG A C 1
ATOM 1304 O O . ARG A 1 178 ? 10.554 6.819 4.313 1.00 98.25 178 ARG A O 1
ATOM 1311 N N . GLY A 1 179 ? 10.533 7.149 2.106 1.00 97.81 179 GLY A N 1
ATOM 1312 C CA . GLY A 1 179 ? 11.282 8.388 2.174 1.00 97.81 179 GLY A CA 1
ATOM 1313 C C . GLY A 1 179 ? 11.451 9.038 0.817 1.00 97.81 179 GLY A C 1
ATOM 1314 O O . GLY A 1 179 ? 11.141 8.465 -0.230 1.00 97.81 179 GLY A O 1
ATOM 1315 N N . ILE A 1 180 ? 11.975 10.255 0.855 1.00 98.06 180 ILE A N 1
ATOM 1316 C CA . ILE A 1 180 ? 12.306 11.045 -0.323 1.00 98.06 180 ILE A CA 1
ATOM 1317 C C . ILE A 1 180 ? 13.821 11.240 -0.322 1.00 98.06 180 ILE A C 1
ATOM 1319 O O . ILE A 1 180 ? 14.403 11.598 0.699 1.00 98.06 180 ILE A O 1
ATOM 1323 N N . THR A 1 181 ? 14.469 10.997 -1.456 1.00 97.19 181 THR A N 1
ATOM 1324 C CA . THR A 1 181 ? 15.916 11.173 -1.629 1.00 97.19 181 THR A CA 1
ATOM 1325 C C . THR A 1 181 ? 16.211 11.916 -2.924 1.00 97.19 181 THR A C 1
ATOM 1327 O O . THR A 1 181 ? 15.417 11.892 -3.857 1.00 97.19 181 THR A O 1
ATOM 1330 N N . THR A 1 182 ? 17.359 12.583 -3.009 1.00 95.50 182 THR A N 1
ATOM 1331 C CA . THR A 1 182 ? 17.845 13.194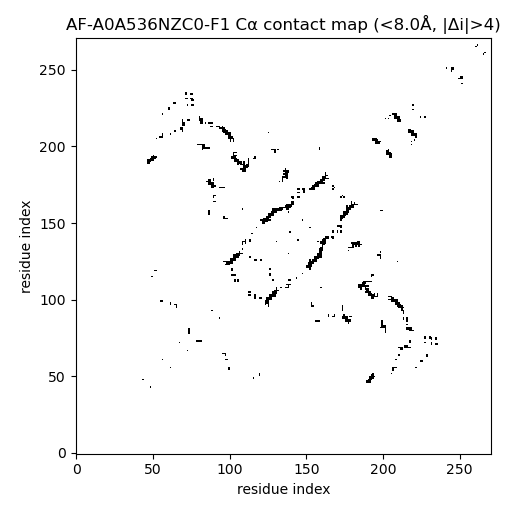 -4.259 1.00 95.50 182 THR A CA 1
ATOM 1332 C C . THR A 1 182 ? 18.659 12.210 -5.103 1.00 95.50 182 THR A C 1
ATOM 1334 O O . THR A 1 182 ? 18.857 12.422 -6.301 1.00 95.50 182 THR A O 1
ATOM 1337 N N . VAL A 1 183 ? 19.126 11.115 -4.496 1.00 95.19 183 VAL A N 1
ATOM 1338 C CA . VAL A 1 183 ? 20.011 10.134 -5.129 1.00 95.19 183 VAL A CA 1
ATOM 1339 C C . VAL A 1 183 ? 19.207 9.204 -6.031 1.00 95.19 183 VAL A C 1
ATOM 1341 O O . VAL A 1 183 ? 18.192 8.642 -5.627 1.00 95.19 183 VAL A O 1
ATOM 1344 N N . MET A 1 184 ? 19.668 9.001 -7.263 1.00 92.62 184 MET A N 1
ATOM 1345 C CA . MET A 1 184 ? 19.086 7.991 -8.146 1.00 92.62 184 MET A CA 1
ATOM 1346 C C . MET A 1 184 ? 19.560 6.596 -7.736 1.00 92.62 184 MET A C 1
ATOM 1348 O O . MET A 1 184 ? 20.757 6.396 -7.530 1.00 92.62 184 MET A O 1
ATOM 1352 N N . GLY A 1 185 ? 18.637 5.635 -7.644 1.00 91.94 185 GLY A N 1
ATOM 1353 C CA . GLY A 1 185 ? 18.996 4.230 -7.468 1.00 91.94 185 GLY A CA 1
ATOM 1354 C C . GLY A 1 185 ? 19.756 3.658 -8.676 1.00 91.94 185 GLY A C 1
ATOM 1355 O O . GLY A 1 185 ? 19.837 4.300 -9.731 1.00 91.94 185 GLY A O 1
ATOM 1356 N N . PRO A 1 186 ? 20.320 2.445 -8.551 1.00 92.69 186 PRO A N 1
ATOM 1357 C CA . PRO A 1 186 ? 20.935 1.742 -9.673 1.00 92.69 186 PRO A CA 1
ATOM 1358 C C . PRO A 1 186 ? 19.967 1.606 -10.855 1.00 92.69 186 PRO A C 1
ATOM 1360 O O . PRO A 1 186 ? 18.778 1.357 -10.670 1.00 92.69 186 PRO A O 1
ATOM 1363 N N . ILE A 1 187 ? 20.468 1.752 -12.084 1.00 89.50 187 ILE A N 1
ATOM 1364 C CA . ILE A 1 187 ? 19.625 1.651 -13.287 1.00 89.50 187 ILE A CA 1
ATOM 1365 C C . ILE A 1 187 ? 19.243 0.190 -13.547 1.00 89.50 187 ILE A C 1
ATOM 1367 O O . ILE A 1 187 ? 18.057 -0.134 -13.634 1.00 89.50 187 ILE A O 1
ATOM 1371 N N . ASP A 1 188 ? 20.249 -0.681 -13.625 1.00 89.19 188 ASP A N 1
ATOM 1372 C CA 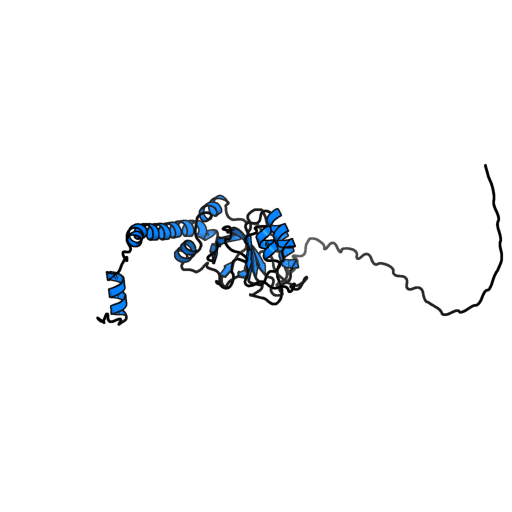. ASP A 1 188 ? 20.108 -2.107 -13.903 1.00 89.19 188 ASP A CA 1
ATOM 1373 C C . ASP A 1 188 ? 20.399 -2.945 -12.658 1.00 89.19 188 ASP A C 1
ATOM 1375 O O . ASP A 1 188 ? 21.249 -2.607 -11.833 1.00 89.19 188 ASP A O 1
ATOM 1379 N N . GLY A 1 189 ? 19.701 -4.068 -12.536 1.00 88.12 189 GLY A N 1
ATOM 1380 C CA . GLY A 1 189 ? 19.909 -5.029 -11.463 1.00 88.12 189 GLY A CA 1
ATOM 1381 C C . GLY A 1 189 ? 18.855 -6.133 -11.479 1.00 88.12 189 GLY A C 1
ATOM 1382 O O . GLY A 1 189 ? 17.846 -6.010 -12.181 1.00 88.12 189 GLY A O 1
ATOM 1383 N N . PRO A 1 190 ? 19.094 -7.227 -10.740 1.00 92.69 190 PRO A N 1
ATOM 1384 C CA . PRO A 1 190 ? 18.144 -8.319 -10.638 1.00 92.69 190 PRO A CA 1
ATOM 1385 C C . PRO A 1 190 ? 16.877 -7.883 -9.896 1.00 92.69 190 PRO A C 1
ATOM 1387 O O . PRO A 1 190 ? 16.899 -7.021 -9.015 1.00 92.69 190 PRO A O 1
ATOM 1390 N N . GLY A 1 191 ? 15.770 -8.531 -10.230 1.00 95.12 191 GLY A N 1
ATOM 1391 C CA . GLY A 1 191 ? 14.481 -8.309 -9.600 1.00 95.12 191 GLY A CA 1
ATOM 1392 C C . GLY A 1 191 ? 13.392 -9.168 -10.220 1.00 95.12 191 GLY A C 1
ATOM 1393 O O . GLY A 1 191 ? 13.595 -9.857 -11.222 1.00 95.12 191 GLY A O 1
ATOM 1394 N N . GLU A 1 192 ? 12.212 -9.123 -9.625 1.00 97.06 192 GLU A N 1
ATOM 1395 C CA . GLU A 1 192 ? 11.084 -9.938 -10.053 1.00 97.06 192 GLU A CA 1
ATOM 1396 C C . GLU A 1 192 ? 9.820 -9.101 -10.207 1.00 97.06 192 GLU A C 1
ATOM 1398 O O . GLU A 1 192 ? 9.585 -8.187 -9.424 1.00 97.06 192 GLU A O 1
ATOM 1403 N N . VAL A 1 193 ? 8.996 -9.417 -11.204 1.00 97.56 193 VAL A N 1
ATOM 1404 C CA . VAL A 1 193 ? 7.691 -8.770 -11.422 1.00 97.56 193 VAL A CA 1
ATOM 1405 C C . VAL A 1 193 ? 6.591 -9.819 -11.375 1.00 97.56 193 VAL A C 1
ATOM 1407 O O . VAL A 1 193 ? 6.761 -10.910 -11.926 1.00 97.56 193 VAL A O 1
ATOM 1410 N N . ASN A 1 194 ? 5.466 -9.460 -10.755 1.00 97.31 194 ASN A N 1
ATOM 1411 C CA . ASN A 1 194 ? 4.314 -10.323 -10.503 1.00 97.31 194 ASN A CA 1
ATOM 1412 C C . ASN A 1 194 ? 4.692 -11.604 -9.739 1.00 97.31 194 ASN A C 1
ATOM 1414 O O . ASN A 1 194 ? 4.296 -12.710 -10.105 1.00 97.31 194 ASN A O 1
ATOM 1418 N N . VAL A 1 195 ? 5.443 -11.437 -8.651 1.00 96.38 195 VAL A N 1
ATOM 1419 C CA . VAL A 1 195 ? 5.690 -12.469 -7.631 1.00 96.38 195 VAL A CA 1
ATOM 1420 C C . VAL A 1 195 ? 5.152 -11.999 -6.276 1.00 96.38 195 VAL A C 1
ATOM 1422 O O . VAL A 1 195 ? 4.999 -10.790 -6.088 1.00 96.38 195 VAL A O 1
ATOM 1425 N N . PRO A 1 196 ? 4.885 -12.897 -5.316 1.00 97.25 196 PRO A N 1
ATOM 1426 C CA . PRO A 1 196 ? 4.623 -12.482 -3.943 1.00 97.25 196 PRO A CA 1
ATOM 1427 C C . PRO A 1 196 ? 5.796 -11.669 -3.378 1.00 97.25 196 PRO A C 1
ATOM 1429 O O . PRO A 1 196 ? 6.957 -12.058 -3.528 1.00 97.25 196 PRO A O 1
ATOM 1432 N N . ILE A 1 197 ? 5.503 -10.542 -2.732 1.00 98.12 197 ILE A N 1
ATOM 1433 C CA . ILE A 1 197 ? 6.492 -9.676 -2.074 1.00 98.12 197 ILE A CA 1
ATOM 1434 C C . ILE A 1 197 ? 6.086 -9.410 -0.625 1.00 98.12 197 ILE A C 1
ATOM 1436 O O . ILE A 1 197 ? 4.904 -9.383 -0.315 1.00 98.12 197 ILE A O 1
ATOM 1440 N N . ALA A 1 198 ? 7.057 -9.173 0.257 1.00 97.88 198 ALA A N 1
ATOM 1441 C CA . ALA A 1 198 ? 6.809 -8.654 1.603 1.00 97.88 198 ALA A CA 1
ATOM 1442 C C . ALA A 1 198 ? 7.026 -7.132 1.607 1.00 97.88 198 ALA A C 1
ATOM 1444 O O . ALA A 1 198 ? 8.169 -6.685 1.674 1.00 97.88 198 ALA A O 1
ATOM 1445 N N . CYS A 1 199 ? 5.955 -6.352 1.462 1.00 98.50 199 CYS A N 1
ATOM 1446 C CA . CYS A 1 199 ? 5.974 -4.890 1.364 1.00 98.50 199 CYS A CA 1
ATOM 1447 C C . CYS A 1 199 ? 5.326 -4.294 2.615 1.00 98.50 199 CYS A C 1
ATOM 1449 O O . CYS A 1 199 ? 4.206 -4.658 2.960 1.00 98.50 199 CYS A O 1
ATOM 1451 N N . GLY A 1 200 ? 6.033 -3.415 3.326 1.00 97.94 200 GLY A N 1
ATOM 1452 C CA . GLY A 1 200 ? 5.543 -2.850 4.582 1.00 97.94 200 GLY A CA 1
ATOM 1453 C C . GLY A 1 200 ? 5.270 -3.921 5.642 1.00 97.94 200 GLY A C 1
ATOM 1454 O O . GLY A 1 200 ? 4.328 -3.790 6.406 1.00 97.94 200 GLY A O 1
ATOM 1455 N N . GLY A 1 201 ? 6.026 -5.022 5.647 1.00 97.44 201 GLY A N 1
ATOM 1456 C CA . GLY A 1 201 ? 5.788 -6.149 6.560 1.00 97.44 201 GLY A CA 1
ATOM 1457 C C . GLY A 1 201 ? 4.591 -7.044 6.203 1.00 97.44 201 GLY A C 1
ATOM 1458 O O . GLY A 1 201 ? 4.384 -8.048 6.877 1.00 97.44 201 GLY A O 1
ATOM 1459 N N . VAL A 1 202 ? 3.850 -6.744 5.130 1.00 98.44 202 VAL A N 1
ATOM 1460 C CA . VAL A 1 202 ? 2.682 -7.515 4.677 1.00 98.44 202 VAL A CA 1
ATOM 1461 C C . VAL A 1 202 ? 3.007 -8.259 3.384 1.00 98.44 202 VAL A C 1
ATOM 1463 O O . VAL A 1 202 ? 3.713 -7.749 2.510 1.00 98.44 202 VAL A O 1
ATOM 1466 N N . VAL A 1 203 ? 2.497 -9.483 3.247 1.00 98.38 203 VAL A N 1
ATOM 1467 C CA . VAL A 1 203 ? 2.592 -10.232 1.989 1.00 98.38 203 VAL A CA 1
ATOM 1468 C C . VAL A 1 203 ? 1.606 -9.647 0.983 1.00 98.38 203 VAL A C 1
ATOM 1470 O O . VAL A 1 203 ? 0.411 -9.595 1.247 1.00 98.38 203 VAL A O 1
ATOM 1473 N N . VAL A 1 204 ? 2.111 -9.253 -0.183 1.00 98.56 204 VAL A N 1
ATOM 1474 C CA . VAL A 1 204 ? 1.318 -8.780 -1.318 1.00 98.56 204 VAL A CA 1
ATOM 1475 C C . VAL A 1 204 ? 1.522 -9.737 -2.476 1.00 98.56 204 VAL A C 1
ATOM 1477 O O . VAL A 1 204 ? 2.641 -9.897 -2.977 1.00 98.56 204 VAL A O 1
ATOM 1480 N N . ASN A 1 205 ? 0.443 -10.366 -2.917 1.00 97.88 205 ASN A N 1
ATOM 1481 C CA . ASN A 1 205 ? 0.41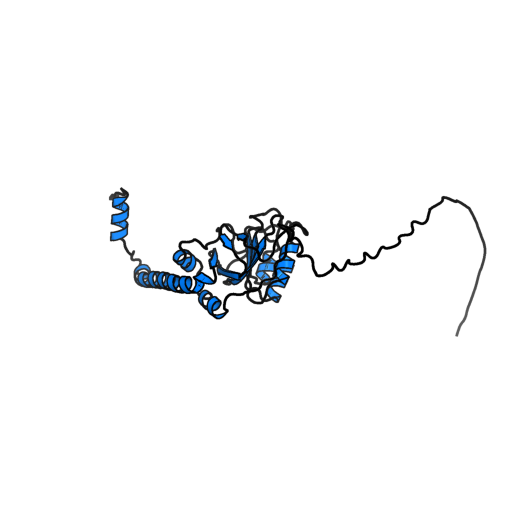4 -11.169 -4.126 1.00 97.88 205 ASN A CA 1
ATOM 1482 C C . ASN A 1 205 ? 0.017 -10.301 -5.328 1.00 97.88 205 ASN A C 1
ATOM 1484 O O . ASN A 1 205 ? -0.712 -9.315 -5.183 1.00 97.88 205 ASN A O 1
ATOM 1488 N N . PRO A 1 206 ? 0.456 -10.661 -6.545 1.00 97.69 206 PRO A N 1
ATOM 1489 C CA . PRO A 1 206 ? -0.047 -10.022 -7.753 1.00 97.69 206 PRO A CA 1
ATOM 1490 C C . PRO A 1 206 ? -1.570 -10.173 -7.826 1.00 97.69 206 PRO A C 1
ATOM 1492 O O . PRO A 1 206 ? -2.085 -11.288 -7.782 1.00 97.69 206 PRO A O 1
ATOM 1495 N N . GLY A 1 207 ? -2.282 -9.060 -7.975 1.00 97.12 207 GLY A N 1
ATOM 1496 C CA . GLY A 1 207 ? -3.741 -9.029 -8.010 1.00 97.12 207 GLY A CA 1
ATOM 1497 C C . GLY A 1 207 ? -4.428 -8.822 -6.659 1.00 97.12 207 GLY A C 1
ATOM 1498 O O . GLY A 1 207 ? -5.638 -8.613 -6.678 1.00 97.12 207 GLY A O 1
ATOM 1499 N N . ASP A 1 208 ? -3.708 -8.808 -5.532 1.00 98.25 208 ASP A N 1
ATOM 1500 C CA . ASP A 1 208 ? -4.294 -8.395 -4.249 1.00 98.25 208 ASP A CA 1
ATOM 1501 C C . ASP A 1 208 ? -4.825 -6.960 -4.337 1.00 98.25 208 ASP A C 1
ATOM 1503 O O . ASP A 1 208 ? -4.280 -6.123 -5.057 1.00 98.25 208 ASP A O 1
ATOM 1507 N N . ILE A 1 209 ? -5.920 -6.674 -3.640 1.00 98.50 209 ILE A N 1
ATOM 1508 C CA . ILE A 1 209 ? -6.564 -5.363 -3.650 1.00 98.50 209 ILE A CA 1
ATOM 1509 C C . ILE A 1 209 ? -5.819 -4.468 -2.663 1.00 98.50 209 ILE A C 1
ATOM 1511 O O . ILE A 1 209 ? -5.723 -4.781 -1.479 1.00 98.50 209 ILE A O 1
ATOM 1515 N N . ILE A 1 210 ? -5.303 -3.347 -3.155 1.00 98.75 210 ILE A N 1
ATOM 1516 C CA . ILE A 1 210 ? -4.680 -2.313 -2.335 1.00 98.75 210 ILE A CA 1
ATOM 1517 C C . ILE A 1 210 ? -5.705 -1.217 -2.096 1.00 98.75 210 ILE A C 1
ATOM 1519 O O . ILE A 1 210 ? -6.231 -0.661 -3.061 1.00 98.75 210 ILE A O 1
ATOM 1523 N N . VAL A 1 211 ? -5.945 -0.895 -0.827 1.00 98.75 211 VAL A N 1
ATOM 1524 C CA . VAL A 1 211 ? -6.680 0.300 -0.407 1.00 98.75 211 VAL A CA 1
ATOM 1525 C C . VAL A 1 211 ? -5.721 1.198 0.359 1.00 98.75 211 VAL A C 1
ATOM 1527 O O . VAL A 1 211 ? -5.038 0.727 1.264 1.00 98.75 211 VAL A O 1
ATOM 1530 N N . ALA A 1 212 ? -5.640 2.474 -0.006 1.00 98.69 212 ALA A N 1
ATOM 1531 C CA . ALA A 1 212 ? -4.791 3.428 0.698 1.00 98.69 212 ALA A CA 1
ATOM 1532 C C . ALA A 1 212 ? -5.412 4.825 0.756 1.00 98.69 212 ALA A C 1
ATOM 1534 O O . ALA A 1 212 ? -6.064 5.267 -0.192 1.00 98.69 212 ALA A O 1
ATOM 1535 N N . ASP A 1 213 ? -5.176 5.523 1.856 1.00 98.25 213 ASP A N 1
ATOM 1536 C CA . ASP A 1 213 ? -5.552 6.916 2.112 1.00 98.25 213 ASP A CA 1
ATOM 1537 C C . ASP A 1 213 ? -4.461 7.588 2.969 1.00 98.25 213 ASP A C 1
ATOM 1539 O O . ASP A 1 213 ? -3.367 7.045 3.101 1.00 98.25 213 ASP A O 1
ATOM 1543 N N . ASP A 1 214 ? -4.701 8.787 3.505 1.00 97.88 214 ASP A N 1
ATOM 1544 C CA . ASP A 1 214 ? -3.691 9.522 4.285 1.00 97.88 214 ASP A CA 1
ATOM 1545 C C . ASP A 1 214 ? -3.217 8.771 5.552 1.00 97.88 214 ASP A C 1
ATOM 1547 O O . ASP A 1 214 ? -2.105 9.011 6.039 1.00 97.88 214 ASP A O 1
ATOM 1551 N N . ASP A 1 215 ? -4.018 7.837 6.075 1.00 97.12 215 ASP A N 1
ATOM 1552 C CA . ASP A 1 215 ? -3.714 7.126 7.319 1.00 97.12 215 ASP A CA 1
ATOM 1553 C C . ASP A 1 215 ? -2.773 5.936 7.089 1.00 97.12 215 ASP A C 1
ATOM 1555 O O . ASP A 1 215 ? -1.867 5.685 7.900 1.00 97.12 215 ASP A O 1
ATOM 1559 N N . GLY A 1 216 ? -2.923 5.234 5.962 1.00 97.69 216 GLY A N 1
ATOM 1560 C CA . GLY A 1 216 ? -2.082 4.087 5.646 1.00 97.69 216 GLY A CA 1
ATOM 1561 C C . GLY A 1 216 ? -2.497 3.291 4.414 1.00 97.69 216 GLY A C 1
ATOM 1562 O O . GLY A 1 216 ? -3.127 3.795 3.487 1.00 97.69 216 GLY A O 1
ATOM 1563 N N . ILE A 1 217 ? -2.074 2.025 4.393 1.00 98.81 217 ILE A N 1
ATOM 1564 C CA . ILE A 1 217 ? -2.267 1.097 3.275 1.00 98.81 217 ILE A CA 1
ATOM 1565 C C . ILE A 1 217 ? -2.727 -0.248 3.838 1.00 98.81 217 ILE A C 1
ATOM 1567 O O . ILE A 1 217 ? -2.094 -0.789 4.746 1.00 98.81 217 ILE A O 1
ATOM 1571 N N . VAL A 1 218 ? -3.791 -0.806 3.267 1.00 98.75 218 VAL A N 1
ATOM 1572 C CA . VAL A 1 218 ? -4.323 -2.131 3.597 1.00 98.75 218 VAL A CA 1
ATOM 1573 C C . VAL A 1 218 ? -4.329 -3.012 2.348 1.00 98.75 218 VAL A C 1
ATOM 1575 O O . VAL A 1 218 ? -4.705 -2.578 1.257 1.00 98.75 218 VAL A O 1
ATOM 1578 N N . VAL A 1 219 ? -3.897 -4.259 2.520 1.00 98.75 219 VAL A N 1
ATOM 1579 C CA . VAL A 1 219 ? -3.845 -5.299 1.488 1.00 98.75 219 VAL A CA 1
ATOM 1580 C C . VAL A 1 219 ? -4.948 -6.313 1.752 1.00 98.75 219 VAL A C 1
ATOM 1582 O O . VAL A 1 219 ? -5.013 -6.892 2.835 1.00 98.75 219 VAL A O 1
ATOM 1585 N N . ILE A 1 220 ? -5.791 -6.557 0.753 1.00 98.44 220 ILE A N 1
ATOM 1586 C CA . ILE A 1 220 ? -6.917 -7.489 0.835 1.00 98.44 220 ILE A CA 1
ATOM 1587 C C . ILE A 1 220 ? -6.756 -8.563 -0.236 1.00 98.44 220 ILE A C 1
ATOM 1589 O O . ILE A 1 220 ? -6.621 -8.270 -1.427 1.00 98.44 220 ILE A O 1
ATOM 1593 N N . ARG A 1 221 ? -6.808 -9.830 0.179 1.00 96.94 221 ARG A N 1
ATOM 1594 C CA . ARG A 1 221 ? -6.804 -10.962 -0.751 1.00 96.94 221 ARG A CA 1
ATOM 1595 C C . ARG A 1 221 ? -8.143 -11.017 -1.496 1.00 96.94 221 ARG A C 1
ATOM 1597 O O . ARG A 1 221 ? -9.185 -10.935 -0.846 1.00 96.94 221 ARG A O 1
ATOM 1604 N N . PRO A 1 222 ? -8.168 -11.227 -2.825 1.00 95.62 222 PRO A N 1
ATOM 1605 C CA . PRO A 1 222 ? -9.419 -11.242 -3.584 1.00 95.62 222 PRO A CA 1
ATOM 1606 C C . PRO A 1 222 ? -10.407 -12.313 -3.108 1.00 95.62 222 PRO A C 1
ATOM 1608 O O . PRO A 1 222 ? -11.610 -12.099 -3.178 1.00 95.62 222 PRO A O 1
ATOM 1611 N N . SER A 1 223 ? -9.907 -13.439 -2.586 1.00 95.25 223 SER A N 1
ATOM 1612 C CA . SER A 1 223 ? -10.726 -14.525 -2.033 1.00 95.25 223 SER A CA 1
ATOM 1613 C C . SER A 1 223 ? -11.444 -14.176 -0.726 1.00 95.25 223 SER A C 1
ATOM 1615 O O . SER A 1 223 ? -12.374 -14.877 -0.357 1.00 95.25 223 SER A O 1
ATOM 1617 N N . GLU A 1 224 ? -11.001 -13.138 -0.017 1.00 96.69 224 GLU A N 1
ATOM 1618 C CA . GLU A 1 224 ? -11.550 -12.717 1.284 1.00 96.69 224 GLU A CA 1
ATOM 1619 C C . GLU A 1 224 ? -12.338 -11.413 1.171 1.00 96.69 224 GLU A C 1
ATOM 1621 O O . GLU A 1 224 ? -12.956 -10.960 2.126 1.00 96.69 224 GLU A O 1
ATOM 1626 N N . ALA A 1 225 ? -12.312 -10.779 0.002 1.00 96.88 225 ALA A N 1
ATOM 1627 C CA . ALA A 1 225 ? -12.777 -9.418 -0.169 1.00 96.88 225 ALA A CA 1
ATOM 1628 C C . ALA A 1 225 ? -14.270 -9.235 0.158 1.00 96.88 225 ALA A C 1
ATOM 1630 O O . ALA A 1 225 ? -14.630 -8.239 0.776 1.00 96.88 225 ALA A O 1
ATOM 1631 N N . GLU A 1 226 ? -15.133 -10.186 -0.210 1.00 97.00 226 GLU A N 1
ATOM 1632 C CA . GLU A 1 226 ? -16.562 -10.121 0.133 1.00 97.00 226 GLU A CA 1
ATOM 1633 C C . GLU A 1 226 ? -16.788 -10.161 1.650 1.00 97.00 226 GLU A C 1
ATOM 1635 O O . GLU A 1 226 ? -17.565 -9.369 2.182 1.00 97.00 226 GLU A O 1
ATOM 1640 N N . GLU A 1 227 ? -16.066 -11.031 2.356 1.00 97.88 227 GLU A N 1
ATOM 1641 C CA . GLU A 1 227 ? -16.131 -11.132 3.814 1.00 97.88 227 GLU A CA 1
ATOM 1642 C C . GLU A 1 227 ? -15.594 -9.859 4.478 1.00 97.88 227 GLU A C 1
ATOM 1644 O O . GLU A 1 227 ? -16.239 -9.310 5.368 1.00 97.88 227 GLU A O 1
ATOM 1649 N N . VAL A 1 228 ? -14.479 -9.310 3.983 1.00 98.25 228 VAL A N 1
ATOM 1650 C CA . VAL A 1 228 ? -13.926 -8.043 4.487 1.00 98.25 228 VAL A CA 1
ATOM 1651 C C . VAL A 1 228 ? -14.927 -6.895 4.342 1.00 98.25 228 VAL A C 1
ATOM 1653 O O . VAL A 1 228 ? -15.055 -6.091 5.266 1.00 98.25 228 VAL A O 1
ATOM 1656 N N . LEU A 1 229 ? -15.662 -6.807 3.228 1.00 97.88 229 LEU A N 1
ATOM 1657 C CA . LEU A 1 229 ? -16.712 -5.794 3.052 1.00 97.88 229 LEU A CA 1
ATOM 1658 C C . LEU A 1 229 ? -17.817 -5.937 4.110 1.00 97.88 229 LEU A C 1
ATOM 1660 O O . LEU A 1 229 ? -18.254 -4.936 4.679 1.00 97.88 229 LEU A O 1
ATOM 1664 N N . VAL A 1 230 ? -18.240 -7.171 4.402 1.00 98.00 230 VAL A N 1
ATOM 1665 C CA . VAL A 1 230 ? -19.251 -7.456 5.431 1.00 98.00 230 VAL A CA 1
ATOM 1666 C C . VAL A 1 230 ? -18.746 -7.088 6.826 1.00 98.00 230 VAL A C 1
ATOM 1668 O O . VAL A 1 230 ? -19.457 -6.409 7.568 1.00 98.00 230 VAL A O 1
ATOM 1671 N N . GLU A 1 231 ? -17.530 -7.491 7.194 1.00 98.31 231 GLU A N 1
ATOM 1672 C CA . GLU A 1 231 ? -16.966 -7.175 8.512 1.00 98.31 231 GLU A CA 1
ATOM 1673 C C . GLU A 1 231 ? -16.716 -5.671 8.682 1.00 98.31 231 GLU A C 1
ATOM 1675 O O . GLU A 1 231 ? -17.004 -5.108 9.738 1.00 98.31 231 GLU A O 1
ATOM 1680 N N . THR A 1 232 ? -16.284 -4.984 7.623 1.00 98.19 232 THR A N 1
ATOM 1681 C CA . THR A 1 232 ? -16.063 -3.530 7.660 1.00 98.19 232 THR A CA 1
ATOM 1682 C C . THR A 1 232 ? -17.375 -2.771 7.848 1.00 98.19 232 THR A C 1
ATOM 1684 O O . THR A 1 232 ? -17.429 -1.822 8.629 1.00 98.19 232 THR A O 1
ATOM 1687 N N . ALA A 1 233 ? -18.471 -3.229 7.234 1.00 97.62 233 ALA A N 1
ATOM 1688 C CA . ALA A 1 233 ? -19.794 -2.650 7.466 1.00 97.62 233 ALA A CA 1
ATOM 1689 C C . ALA A 1 233 ? -20.245 -2.777 8.936 1.00 97.62 233 ALA A C 1
ATOM 1691 O O . ALA A 1 233 ? -20.896 -1.874 9.463 1.00 97.62 233 ALA A O 1
ATOM 1692 N N . LYS A 1 234 ? -19.874 -3.862 9.635 1.00 97.94 234 LYS A N 1
ATOM 1693 C CA . LYS A 1 234 ? -20.162 -4.021 11.074 1.00 97.94 234 LYS A CA 1
ATOM 1694 C C . LYS A 1 234 ? -19.340 -3.063 11.937 1.00 97.94 234 LYS A C 1
ATOM 1696 O O . LYS A 1 234 ? -19.870 -2.529 12.915 1.00 97.94 234 LYS A O 1
ATOM 1701 N N . VAL A 1 235 ? -18.071 -2.843 11.586 1.00 97.38 235 VAL A N 1
ATOM 1702 C CA . VAL A 1 235 ? -17.203 -1.857 12.253 1.00 97.38 235 VAL A CA 1
ATOM 1703 C C . VAL A 1 235 ? -17.811 -0.461 12.122 1.00 97.38 235 VAL A C 1
ATOM 1705 O O . VAL A 1 235 ? -18.057 0.195 13.133 1.00 97.38 235 VAL A O 1
ATOM 1708 N N . GLN A 1 236 ? -18.182 -0.063 10.903 1.00 96.69 236 GLN A N 1
ATOM 1709 C CA . GLN A 1 236 ? -18.814 1.232 10.639 1.00 96.69 236 GLN A CA 1
ATOM 1710 C C . GLN A 1 236 ? -20.136 1.399 11.391 1.00 96.69 236 GLN A C 1
ATOM 1712 O O . GLN A 1 236 ? -20.318 2.392 12.089 1.00 96.69 236 GLN A O 1
ATOM 1717 N N . ALA A 1 237 ? -21.017 0.394 11.362 1.00 96.94 237 ALA A N 1
ATOM 1718 C CA . ALA A 1 237 ? -22.268 0.435 12.119 1.00 96.94 237 ALA A CA 1
ATOM 1719 C C . ALA A 1 237 ? -22.037 0.579 13.636 1.00 96.94 237 ALA A C 1
ATOM 1721 O O . ALA A 1 237 ? -22.805 1.251 14.325 1.00 96.94 237 ALA A O 1
ATOM 1722 N N . SER A 1 238 ? -20.969 -0.027 14.165 1.00 94.88 238 SER A N 1
ATOM 1723 C CA . SER A 1 238 ? -20.594 0.107 15.577 1.00 94.88 238 SER A CA 1
ATOM 1724 C C . SER A 1 238 ? -20.090 1.516 15.902 1.00 94.88 238 SER A C 1
ATOM 1726 O O . SER A 1 238 ? -20.446 2.061 16.948 1.00 94.88 238 SER A O 1
ATOM 1728 N N . HIS A 1 239 ? -19.305 2.125 15.007 1.00 93.94 239 HIS A N 1
ATOM 1729 C CA . HIS A 1 239 ? -18.858 3.517 15.122 1.00 93.94 239 HIS A CA 1
ATOM 1730 C C . HIS A 1 239 ? -20.039 4.501 15.038 1.00 93.94 239 HIS A C 1
ATOM 1732 O O . HIS A 1 239 ? -20.167 5.396 15.877 1.00 93.94 239 HIS A O 1
ATOM 1738 N N . ASP A 1 240 ? -20.961 4.288 14.102 1.00 94.88 240 ASP A N 1
ATOM 1739 C CA . ASP A 1 240 ? -22.154 5.120 13.928 1.00 94.88 240 ASP A CA 1
ATOM 1740 C C . ASP A 1 240 ? -23.107 5.030 15.126 1.00 94.88 240 ASP A C 1
ATOM 1742 O O . ASP A 1 240 ? -23.697 6.029 15.536 1.00 94.88 240 ASP A O 1
ATOM 1746 N N . ALA A 1 241 ? -23.233 3.854 15.747 1.00 95.38 241 ALA A N 1
ATOM 1747 C CA . ALA A 1 241 ? -24.089 3.670 16.918 1.00 95.38 241 ALA A CA 1
ATOM 1748 C C . ALA A 1 241 ? -23.621 4.485 18.137 1.00 95.38 241 ALA A C 1
ATOM 1750 O O . ALA A 1 241 ? -24.447 4.912 18.949 1.00 95.38 241 ALA A O 1
ATOM 1751 N N . VAL A 1 242 ? -22.309 4.715 18.280 1.00 95.00 242 VAL A N 1
ATOM 1752 C CA . VAL A 1 242 ? -21.750 5.489 19.401 1.00 95.00 242 VAL A CA 1
ATOM 1753 C C . VAL A 1 242 ? -21.659 6.986 19.111 1.00 95.00 242 VAL A C 1
ATOM 1755 O O . VAL A 1 242 ? -21.673 7.779 20.054 1.00 95.00 242 VAL A O 1
ATOM 1758 N N . GLN A 1 243 ? -21.626 7.389 17.837 1.00 94.38 243 GLN A N 1
ATOM 1759 C CA . GLN A 1 243 ? -21.486 8.786 17.408 1.00 94.38 243 GLN A CA 1
ATOM 1760 C C . GLN A 1 243 ? -22.445 9.760 18.118 1.00 94.38 243 GLN A C 1
ATOM 1762 O O . GLN A 1 243 ? -21.966 10.742 18.682 1.00 94.38 243 GLN A O 1
ATOM 1767 N N . PRO A 1 244 ? -23.769 9.514 18.210 1.00 96.31 244 PRO A N 1
ATOM 1768 C CA . PRO A 1 244 ? -24.680 10.452 18.868 1.00 96.31 244 PRO A CA 1
ATOM 1769 C C . PRO A 1 244 ? -24.358 10.700 20.344 1.00 96.31 244 PRO A C 1
ATOM 1771 O O . PRO A 1 244 ? -24.647 11.778 20.853 1.00 96.31 244 PRO A O 1
ATOM 1774 N N . ILE A 1 245 ? -23.804 9.701 21.038 1.00 94.69 245 ILE A N 1
ATOM 1775 C CA . ILE A 1 245 ? -23.388 9.806 22.442 1.00 94.69 245 ILE A CA 1
ATOM 1776 C C . ILE A 1 245 ? -22.118 10.660 22.525 1.00 94.69 245 ILE A C 1
ATOM 1778 O O . ILE A 1 245 ? -22.081 11.647 23.257 1.00 94.69 245 ILE A O 1
ATOM 1782 N N . LEU A 1 246 ? -21.119 10.339 21.698 1.00 95.12 246 LEU A N 1
ATOM 1783 C CA . LEU A 1 246 ? -19.847 11.064 21.647 1.00 95.12 246 LEU A CA 1
ATOM 1784 C C . LEU A 1 246 ? -20.030 12.538 21.256 1.00 95.12 246 LEU A C 1
ATOM 1786 O O . LEU A 1 246 ? -19.392 13.413 21.835 1.00 95.12 246 LEU A O 1
ATOM 1790 N N . LEU A 1 247 ? -20.949 12.839 20.334 1.00 95.81 247 LEU A N 1
ATOM 1791 C CA . LEU A 1 247 ? -21.271 14.209 19.916 1.00 95.81 247 LEU A CA 1
ATOM 1792 C C . LEU A 1 247 ? -21.934 15.047 21.018 1.00 95.81 247 LEU A C 1
ATOM 1794 O O . LEU A 1 247 ? -21.923 16.273 20.935 1.00 95.81 247 LEU A O 1
ATOM 1798 N N . ARG A 1 248 ? -22.479 14.415 22.066 1.00 97.19 248 ARG A N 1
ATOM 1799 C CA . ARG A 1 248 ? -22.933 15.108 23.284 1.00 97.19 248 ARG A CA 1
ATOM 1800 C C . ARG A 1 248 ? -21.819 15.289 24.323 1.00 97.19 248 ARG A C 1
ATOM 1802 O O . ARG A 1 248 ? -22.072 15.854 25.380 1.00 97.19 248 ARG A O 1
ATOM 1809 N N . GLY A 1 249 ? -20.601 14.822 24.037 1.00 95.62 249 GLY A N 1
ATOM 1810 C CA . GLY A 1 249 ? -19.478 14.812 24.979 1.00 95.62 249 GLY A CA 1
ATOM 1811 C C . GLY A 1 249 ? -19.555 13.695 26.025 1.00 95.62 249 GLY A C 1
ATOM 1812 O O . GLY A 1 249 ? -18.810 13.719 27.001 1.00 95.62 249 GLY A O 1
ATOM 1813 N N . GLU A 1 250 ? -20.452 12.723 25.846 1.00 95.44 250 GLU A N 1
ATOM 1814 C CA . GLU A 1 250 ? -20.598 11.573 26.738 1.00 95.44 250 GLU A CA 1
ATOM 1815 C C . GLU A 1 250 ? -19.637 10.439 26.338 1.00 95.44 250 GLU A C 1
ATOM 1817 O O . GLU A 1 250 ? -19.276 10.285 25.171 1.00 95.44 250 GLU A O 1
ATOM 1822 N N . VAL A 1 251 ? -19.245 9.602 27.303 1.00 92.12 251 VAL A N 1
ATOM 1823 C CA . VAL A 1 251 ? -18.346 8.455 27.084 1.00 92.12 251 VAL A CA 1
ATOM 1824 C C . VAL A 1 251 ? -19.154 7.159 27.049 1.00 92.12 251 VAL A C 1
ATOM 1826 O O . VAL A 1 251 ? -20.035 6.937 27.879 1.00 92.12 251 VAL A O 1
ATOM 1829 N N . THR A 1 252 ? -18.845 6.264 26.109 1.00 92.38 252 THR A N 1
ATOM 1830 C CA . THR A 1 252 ? -19.513 4.958 26.010 1.00 92.38 252 THR A CA 1
ATOM 1831 C C . THR A 1 252 ? -18.808 3.888 26.839 1.00 92.38 252 THR A C 1
ATOM 1833 O O . THR A 1 252 ? -17.612 3.958 27.105 1.00 92.38 252 THR A O 1
ATOM 1836 N N . ASN A 1 253 ? -19.555 2.854 27.238 1.00 91.88 253 ASN A N 1
ATOM 1837 C CA . ASN A 1 253 ? -19.023 1.650 27.888 1.00 91.88 253 ASN A CA 1
ATOM 1838 C C . ASN A 1 253 ? -18.269 1.871 29.217 1.00 91.88 253 ASN A C 1
ATOM 1840 O O . ASN A 1 253 ? -17.554 0.966 29.651 1.00 91.88 253 ASN A O 1
ATOM 1844 N N . ILE A 1 254 ? -18.450 3.009 29.900 1.00 93.12 254 ILE A N 1
ATOM 1845 C CA . ILE A 1 254 ? -17.648 3.365 31.085 1.00 93.12 254 ILE A CA 1
ATOM 1846 C C . ILE A 1 254 ? -17.697 2.296 32.184 1.00 93.12 254 ILE A C 1
ATOM 1848 O O . ILE A 1 254 ? -16.655 1.839 32.633 1.00 93.12 254 ILE A O 1
ATOM 1852 N N . ALA A 1 255 ? -18.881 1.770 32.516 1.00 92.69 255 ALA A N 1
ATOM 1853 C CA . ALA A 1 255 ? -19.026 0.737 33.546 1.00 92.69 255 ALA A CA 1
ATOM 1854 C C . ALA A 1 255 ? -18.279 -0.568 33.201 1.00 92.69 255 ALA A C 1
ATOM 1856 O O . ALA A 1 255 ? -17.772 -1.263 34.082 1.00 92.69 255 ALA A O 1
ATOM 1857 N N . LYS A 1 256 ? -18.198 -0.911 31.907 1.00 94.06 256 LYS A N 1
ATOM 1858 C CA . LYS A 1 256 ? -17.440 -2.074 31.426 1.00 94.06 256 LYS A CA 1
ATOM 1859 C C . LYS A 1 256 ? -15.935 -1.810 31.506 1.00 94.06 256 LYS A C 1
ATOM 1861 O O . LYS A 1 256 ? -15.196 -2.694 31.932 1.00 94.06 256 LYS A O 1
ATOM 1866 N N . ILE A 1 257 ? -15.502 -0.613 31.111 1.00 95.31 257 ILE A N 1
ATOM 1867 C CA . ILE A 1 257 ? -14.098 -0.185 31.154 1.00 95.31 257 ILE A CA 1
ATOM 1868 C C . ILE A 1 257 ? -13.603 -0.143 32.602 1.00 95.31 257 ILE A C 1
ATOM 1870 O O . ILE A 1 257 ? -12.578 -0.743 32.907 1.00 95.31 257 ILE A O 1
ATOM 1874 N N . GLU A 1 258 ? -14.352 0.479 33.512 1.00 95.75 258 GLU A N 1
ATOM 1875 C CA . GLU A 1 258 ? -13.997 0.556 34.931 1.00 95.75 258 GLU A CA 1
ATOM 1876 C C . GLU A 1 258 ? -13.848 -0.824 35.566 1.00 95.75 258 GLU A C 1
ATOM 1878 O O . GLU A 1 258 ? -12.892 -1.055 36.304 1.00 95.75 258 GLU A O 1
ATOM 1883 N N . ARG A 1 259 ? -14.757 -1.760 35.263 1.00 96.12 259 ARG A N 1
ATOM 1884 C CA . ARG A 1 259 ? -14.636 -3.143 35.736 1.00 96.12 259 ARG A CA 1
ATOM 1885 C C . ARG A 1 259 ? -13.339 -3.781 35.241 1.00 96.12 259 ARG A C 1
ATOM 1887 O O . ARG A 1 259 ? -12.579 -4.287 36.055 1.00 96.12 259 ARG A O 1
ATOM 1894 N N . ALA A 1 260 ? -13.065 -3.700 33.938 1.00 96.31 260 ALA A N 1
ATOM 1895 C CA . ALA A 1 260 ? -11.852 -4.270 33.355 1.00 96.31 260 ALA A CA 1
ATOM 1896 C C . ALA A 1 260 ? -10.572 -3.663 33.955 1.00 96.31 260 ALA A C 1
ATOM 1898 O O . ALA A 1 260 ? -9.610 -4.381 34.210 1.00 96.31 260 ALA A O 1
ATOM 1899 N N . LEU A 1 261 ? -10.567 -2.356 34.220 1.00 97.12 261 LEU A N 1
ATOM 1900 C CA . LEU A 1 261 ? -9.447 -1.676 34.867 1.00 97.12 261 LEU A CA 1
ATOM 1901 C C . LEU A 1 261 ? -9.267 -2.133 36.321 1.00 97.12 261 LEU A C 1
ATOM 1903 O O . LEU A 1 261 ? -8.141 -2.402 36.735 1.00 97.12 261 LEU A O 1
ATOM 1907 N N . ARG A 1 262 ? -10.352 -2.273 37.092 1.00 96.50 262 ARG A N 1
ATOM 1908 C CA . ARG A 1 262 ? -10.290 -2.792 38.471 1.00 96.50 262 ARG A CA 1
ATOM 1909 C C . ARG A 1 262 ? -9.779 -4.228 38.516 1.00 96.50 262 ARG A C 1
ATOM 1911 O O . ARG A 1 262 ? -8.944 -4.535 39.361 1.00 96.50 262 ARG A O 1
ATOM 1918 N N . ASP A 1 263 ? -10.206 -5.071 37.579 1.00 97.19 263 ASP A N 1
ATOM 1919 C CA . ASP A 1 263 ? -9.713 -6.447 37.447 1.00 97.19 263 ASP A CA 1
ATOM 1920 C C . ASP A 1 263 ? -8.201 -6.489 37.132 1.00 97.19 263 ASP A C 1
ATOM 1922 O O . ASP A 1 263 ? -7.513 -7.437 37.503 1.00 97.19 263 ASP A O 1
ATOM 1926 N N . GLN A 1 264 ? -7.660 -5.436 36.505 1.00 96.75 264 GLN A N 1
ATOM 1927 C CA . GLN A 1 264 ? -6.223 -5.237 36.264 1.00 96.75 264 GLN A CA 1
ATOM 1928 C C . GLN A 1 264 ? -5.485 -4.557 37.436 1.00 96.75 264 GLN A C 1
ATOM 1930 O O . GLN A 1 264 ? -4.295 -4.263 37.326 1.00 96.75 264 GLN A O 1
ATOM 1935 N N . GLY A 1 265 ? -6.162 -4.302 38.561 1.00 96.06 265 GLY A N 1
ATOM 1936 C CA . GLY A 1 265 ? -5.579 -3.668 39.748 1.00 96.06 265 GLY A CA 1
ATOM 1937 C C . GLY A 1 265 ? -5.556 -2.136 39.714 1.00 96.06 265 GLY A C 1
ATOM 1938 O O . GLY A 1 265 ? -4.882 -1.521 40.538 1.00 96.06 265 GLY A O 1
ATOM 1939 N N . CYS A 1 266 ? -6.278 -1.501 38.786 1.00 95.50 266 CYS A N 1
ATOM 1940 C CA . CYS A 1 266 ? -6.438 -0.050 38.780 1.00 95.50 266 CYS A CA 1
ATOM 1941 C C . CYS A 1 266 ? -7.375 0.389 39.915 1.00 95.50 266 CYS A C 1
ATOM 1943 O O . CYS A 1 266 ? -8.554 0.020 39.953 1.00 95.50 266 CYS A O 1
ATOM 1945 N N . THR A 1 267 ? -6.855 1.210 40.826 1.00 94.25 267 THR A N 1
ATOM 1946 C CA . THR A 1 267 ? -7.641 1.835 41.893 1.00 94.25 267 THR A CA 1
ATOM 1947 C C . THR A 1 267 ? -7.976 3.267 41.501 1.00 94.25 267 THR A C 1
ATOM 1949 O O . THR A 1 267 ? -7.082 4.075 41.260 1.00 94.25 267 THR A O 1
ATOM 1952 N N . PHE A 1 268 ? -9.267 3.586 41.474 1.00 91.38 268 PHE A N 1
ATOM 1953 C CA . PHE A 1 268 ? -9.753 4.954 41.325 1.00 91.38 268 PHE A CA 1
ATOM 1954 C C . PHE A 1 268 ? -9.663 5.641 42.691 1.00 91.38 268 PHE A C 1
ATOM 1956 O O . PHE A 1 268 ? -10.274 5.164 43.648 1.00 91.38 268 PHE A O 1
ATOM 1963 N N . VAL A 1 269 ? -8.862 6.701 42.784 1.00 92.75 269 VAL A N 1
ATOM 1964 C CA . VAL A 1 269 ? -8.638 7.482 44.008 1.00 92.75 269 VAL A CA 1
ATOM 1965 C C . VAL A 1 269 ? -9.135 8.908 43.801 1.00 92.75 269 VAL A C 1
ATOM 1967 O O . VAL A 1 269 ? -8.918 9.479 42.732 1.00 92.75 269 VAL A O 1
ATOM 1970 N N . ASP A 1 270 ? -9.789 9.467 44.815 1.00 87.25 270 ASP A N 1
ATOM 1971 C CA . ASP A 1 270 ? -10.149 10.884 44.832 1.00 87.25 270 ASP A CA 1
ATOM 1972 C C . ASP A 1 270 ? -8.888 11.714 45.127 1.00 87.25 270 ASP A C 1
ATOM 1974 O O . ASP A 1 270 ? -8.078 11.334 45.981 1.00 87.25 270 ASP A O 1
ATOM 1978 N N . GLY A 1 271 ? -8.699 12.807 44.384 1.00 67.31 271 GLY A N 1
ATOM 1979 C CA . GLY A 1 271 ? -7.550 13.716 44.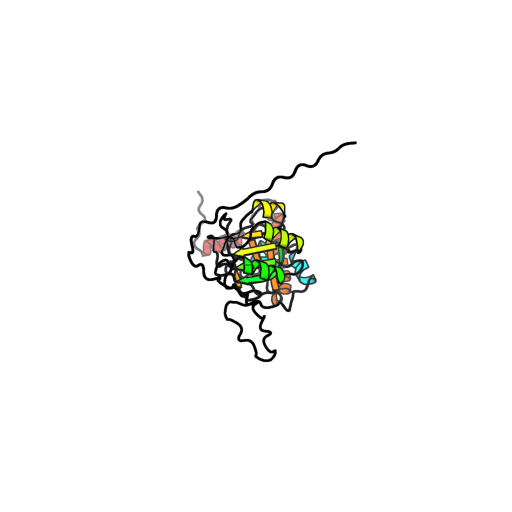483 1.00 67.31 271 GLY A CA 1
ATOM 1980 C C . GLY A 1 271 ? -7.922 15.093 45.005 1.00 67.31 271 GLY A C 1
ATOM 1981 O O . GLY A 1 271 ? -9.099 15.486 44.846 1.00 67.31 271 GLY A O 1
#

Sequence (271 aa):
MNTTVVTSQMRTTVMSNRRTRKPVTLQGRVGQRAVRPSGEAATMPVGFRVIRRSSRPDAALLKGFAALHTADLSDAMNRSGTMDRGIQPVFSPIRRVVGPAVTISAPTGAFNMVKIGMEQTQIGDVLVVNARGALNGALVGGTVCRGLVHRGLAGLVADGAVRDASEIQQDGLPTFARGITTVMGPIDGPGEVNVPIACGGVVVNPGDIIVADDDGIVVIRPSEAEEVLVETAKVQASHDAVQPILLRGEVTNIAKIERALRDQGCTFVDG

Secondary structure (DSSP, 8-state):
-------------------------------------TTS---PPTT-EEPPP-----HHHHHHHTT--HHHHHHHTTTTTBPPTTSEESSSSPPPEEEEEEEEE-TT--HHHHHHHHHT--TT-EEEEEEEEEEEEES--HHHHHHHHHTT-SEEEEEEEE--HHHHHHHT--EEEEEE-SSBPPSS---EESS-EEETTEEE-TTPEEEE-SS-EEEE-TTTHHHHHHHHHHHHHHHHHHHHHHTTTPPSSHHHHHHHHHHTTPPP---